Protein AF-A0A944W6M1-F1 (afdb_monomer)

Sequence (232 aa):
MSSEQEKLIAELIEKGLAGDMDSINAIEDRVLRSKVKSGLAKAKRAAKNAAVAAAKESSPEESSAEIMPSDHPNQKFAFMIEEKFPDSLADTLNDTHIQIKPDQWFEIASWLKSEPSLYFDSLQCHTGIDLGGNMLEARYNLHSMKHDHKIEIRIAVSRDNAHIPSIEQIWRIGDWFERETYDMFGIFFDGHRDHRRMLLPEDWEGYPLRKDYEVQETYHGIIIPKVKEGWE

Foldseek 3Di:
DPPVLVVVLVVLLVCVVVVPCVVLVPPPDPVSSVSSVVSNVVVVVVVVVVVVVVVVVPDDDDDDDQDDQDPAPQSVVLVVLCVVPPPQFDDHDDRAATEGEQPCVQVSLLCCCPPPVRNQPDFPAWAKAAPPPQKIKIWTWTARPPVRDTHIYIYMDGNVQLEHAQCCVVPVVSLVRVLLRCQAPNRHHPPRPDNAHDPDDRPDPDHNNHPPDDDDQDDPNHGDDPPPPDPD

Nearest PDB structures (foldseek):
  7z7v-assembly1_C  TM=8.438E-01  e=1.985E-13  unclassified
  7z83-assembly1_C  TM=8.413E-01  e=1.866E-13  Escherichia coli BL21(DE3)
  7zc5-assembly1_C  TM=8.415E-01  e=2.392E-13  Escherichia coli BL21
  7p7e-assembly1_C  TM=8.438E-01  e=4.736E-13  Escherichia coli BL21(DE3)
  7z7r-assembly1_C  TM=8.445E-01  e=2.867E-12  Escherichia coli str. K-12 substr. MC4100

Radius of gyration: 25.25 Å; Cα contacts (8 Å, |Δi|>4): 326; chains: 1; bounding box: 60×53×67 Å

pLDDT: mean 87.2, std 15.25, range [29.06, 98.31]

Secondary structure (DSSP, 8-state):
--HHHHHHHHHHHHHHHTT--HHHHT---HHHHHHHHHHHHHHHHHHHHHHHHHHHHSS-S---------S-HHHHHHHHHHHHSTT-B-S---SS-EEB-GGGHHHHHHHHHH-TTT---EEEEEEEEEEETTEEEEEEEEE-TTT--EEEEEEEEEGGG-EEE--TTTSTTHHHHHHHHHHHH--EEET-TT---SSS-TT--S-TTSTTPPPPSEETTEE-----SS--

Mean predicted aligned error: 14.18 Å

Solvent-accessible surface area (backbone atoms only — not comparable to full-atom values): 13555 Å² total; per-residue (Å²): 131,60,74,66,59,56,52,52,40,51,55,52,24,53,41,42,72,75,64,44,55,62,73,51,69,67,44,82,52,65,67,61,36,50,51,30,54,52,49,36,54,51,50,54,50,50,52,52,52,49,52,55,49,55,61,63,73,74,60,78,95,79,75,96,68,87,74,73,76,58,93,42,67,39,37,54,53,44,50,56,46,36,75,75,39,71,87,35,62,66,60,84,85,42,78,80,40,38,45,35,40,47,92,55,39,49,62,51,54,49,43,44,38,66,36,86,91,55,28,37,74,39,79,78,46,55,46,59,44,58,77,51,96,62,32,34,31,44,36,39,34,36,30,6,82,86,74,70,45,72,49,36,42,34,32,68,34,42,66,94,60,29,63,36,54,37,50,31,90,74,43,68,71,36,52,60,36,52,21,45,25,24,40,31,56,57,42,44,51,50,89,44,93,76,83,49,64,69,85,59,64,91,86,61,82,80,27,79,64,32,91,84,51,75,80,67,62,55,58,98,86,41,73,49,82,80,83,79,82,85,88,124

Structure (mmCIF, N/CA/C/O backbone):
data_AF-A0A944W6M1-F1
#
_entry.id   AF-A0A944W6M1-F1
#
loop_
_atom_site.group_PDB
_atom_site.id
_atom_site.type_symbol
_atom_site.label_atom_id
_atom_site.label_alt_id
_atom_site.label_comp_id
_atom_site.label_asym_id
_atom_site.label_entity_id
_atom_site.label_seq_id
_atom_site.pdbx_PDB_ins_code
_atom_site.Cartn_x
_atom_site.Cartn_y
_atom_site.Cartn_z
_atom_site.occupancy
_atom_site.B_iso_or_equiv
_atom_site.auth_seq_id
_atom_site.auth_comp_id
_atom_site.auth_asym_id
_atom_site.auth_atom_id
_atom_site.pdbx_PDB_model_num
ATOM 1 N N . MET A 1 1 ? 37.450 28.194 15.068 1.00 56.88 1 MET A N 1
ATOM 2 C CA . MET A 1 1 ? 36.907 28.371 16.434 1.00 56.88 1 MET A CA 1
ATOM 3 C C . MET A 1 1 ? 38.101 28.378 17.375 1.00 56.88 1 MET A C 1
ATOM 5 O O . MET A 1 1 ? 39.031 27.629 17.109 1.00 56.88 1 MET A O 1
ATOM 9 N N . SER A 1 2 ? 38.151 29.250 18.387 1.00 71.69 2 SER A N 1
ATOM 10 C CA . SER A 1 2 ? 39.258 29.205 19.359 1.00 71.69 2 SER A CA 1
ATOM 11 C C . SER A 1 2 ? 39.162 27.905 20.167 1.00 71.69 2 SER A C 1
ATOM 13 O O . SER A 1 2 ? 38.058 27.534 20.568 1.00 71.69 2 SER A O 1
ATOM 15 N N . SER A 1 3 ? 40.287 27.230 20.430 1.00 73.38 3 SER A N 1
ATOM 16 C CA . SER A 1 3 ? 40.348 26.004 21.252 1.00 73.38 3 SER A CA 1
ATOM 17 C C . SER A 1 3 ? 39.673 26.180 22.624 1.00 73.38 3 SER A C 1
ATOM 19 O O . SER A 1 3 ? 39.139 25.231 23.192 1.00 73.38 3 SER A O 1
ATOM 21 N N . GLU A 1 4 ? 39.629 27.409 23.138 1.00 81.38 4 GLU A N 1
ATOM 22 C CA . GLU A 1 4 ? 38.963 27.752 24.397 1.00 81.38 4 GLU A CA 1
ATOM 23 C C . GLU A 1 4 ? 37.432 27.718 24.302 1.00 81.38 4 GLU A C 1
ATOM 25 O O . GLU A 1 4 ? 36.766 27.291 25.241 1.00 81.38 4 GLU A O 1
ATOM 30 N N . GLN A 1 5 ? 36.855 28.098 23.156 1.00 77.44 5 GLN A N 1
ATOM 31 C CA . GLN A 1 5 ? 35.403 28.055 22.951 1.00 77.44 5 GLN A CA 1
ATOM 32 C C . GLN A 1 5 ? 34.890 26.619 22.851 1.00 77.44 5 GLN A C 1
ATOM 34 O O . GLN A 1 5 ? 33.801 26.318 23.327 1.00 77.44 5 GLN A O 1
ATOM 39 N N . GLU A 1 6 ? 35.669 25.724 22.246 1.00 81.38 6 GLU A N 1
ATOM 40 C CA . GLU A 1 6 ? 35.318 24.305 22.151 1.00 81.38 6 GLU A CA 1
ATOM 41 C C . GLU A 1 6 ? 35.369 23.624 23.524 1.00 81.38 6 GLU A C 1
ATOM 43 O O . GLU A 1 6 ? 34.450 22.877 23.863 1.00 81.38 6 GLU A O 1
ATOM 48 N N . LYS A 1 7 ? 36.371 23.958 24.350 1.00 84.88 7 LYS A N 1
ATOM 49 C CA . LYS A 1 7 ? 36.460 23.500 25.748 1.00 84.88 7 LYS A CA 1
ATOM 50 C C . LYS A 1 7 ? 35.277 23.982 26.585 1.00 84.88 7 LYS A C 1
ATOM 52 O O . LYS A 1 7 ? 34.664 23.181 27.283 1.00 84.88 7 LYS A O 1
ATOM 57 N N . LEU A 1 8 ? 34.911 25.258 26.455 1.00 85.81 8 LEU A N 1
ATOM 58 C CA . LEU A 1 8 ? 33.759 25.828 27.155 1.00 85.81 8 LEU A CA 1
ATOM 59 C C . LEU A 1 8 ? 32.441 25.152 26.741 1.00 85.81 8 LEU A C 1
ATOM 61 O O . LEU A 1 8 ? 31.599 24.861 27.587 1.00 85.81 8 LEU A O 1
ATOM 65 N N . ILE A 1 9 ? 32.258 24.867 25.446 1.00 86.25 9 ILE A N 1
ATOM 66 C CA . ILE A 1 9 ? 31.073 24.149 24.953 1.00 86.25 9 ILE A CA 1
ATOM 67 C C . ILE A 1 9 ? 31.004 22.739 25.547 1.00 86.25 9 ILE A C 1
ATOM 69 O O . ILE A 1 9 ? 29.926 22.324 25.970 1.00 86.25 9 ILE A O 1
ATOM 73 N N . ALA A 1 10 ? 32.124 22.014 25.589 1.00 86.62 10 ALA A N 1
ATOM 74 C CA . ALA A 1 10 ? 32.178 20.667 26.153 1.00 86.62 10 ALA A CA 1
ATOM 75 C C . ALA A 1 10 ? 31.815 20.653 27.649 1.00 86.62 10 ALA A C 1
ATOM 77 O O . ALA A 1 10 ? 30.942 19.886 28.050 1.00 86.62 10 ALA A O 1
ATOM 78 N N . GLU A 1 11 ? 32.388 21.562 28.444 1.00 89.00 11 GLU A N 1
ATOM 79 C CA . GLU A 1 11 ? 32.104 21.681 29.883 1.00 89.00 11 GLU A CA 1
ATOM 80 C C . GLU A 1 11 ? 30.618 21.978 30.160 1.00 89.00 11 GLU A C 1
ATOM 82 O O . GLU A 1 11 ? 29.994 21.400 31.051 1.00 89.00 11 GLU A O 1
ATOM 87 N N . LEU A 1 12 ? 30.011 22.861 29.362 1.00 88.38 12 LEU A N 1
ATOM 88 C CA . LEU A 1 12 ? 28.597 23.215 29.502 1.00 88.38 12 LEU A CA 1
ATOM 89 C C . LEU A 1 12 ? 27.661 22.074 29.081 1.00 88.38 12 LEU A C 1
ATOM 91 O O . LEU A 1 12 ? 26.585 21.919 29.659 1.00 88.38 12 LEU A O 1
ATOM 95 N N . ILE A 1 13 ? 28.055 21.258 28.098 1.00 88.56 13 ILE A N 1
ATOM 96 C CA . ILE A 1 13 ? 27.308 20.050 27.724 1.00 88.56 13 ILE A CA 1
ATOM 97 C C . ILE A 1 13 ? 27.344 19.029 28.866 1.00 88.56 13 ILE A C 1
ATOM 99 O O . ILE A 1 13 ? 26.301 18.453 29.177 1.00 88.56 13 ILE A O 1
ATOM 103 N N . GLU A 1 14 ? 28.491 18.834 29.520 1.00 87.38 14 GLU A N 1
ATOM 104 C CA . GLU A 1 14 ? 28.612 17.937 30.679 1.00 87.38 14 GLU A CA 1
ATOM 105 C C . GLU A 1 14 ? 27.732 18.387 31.850 1.00 87.38 14 GLU A C 1
ATOM 107 O O . GLU A 1 14 ? 26.966 17.583 32.384 1.00 87.38 14 GLU A O 1
ATOM 112 N N . LYS A 1 15 ? 27.739 19.684 32.185 1.00 87.12 15 LYS A N 1
ATOM 113 C CA . LYS A 1 15 ? 26.829 20.262 33.195 1.00 87.12 15 LYS A CA 1
ATOM 114 C C . LYS A 1 15 ? 25.354 20.031 32.843 1.00 87.12 15 LYS A C 1
ATOM 116 O O . LYS A 1 15 ? 24.565 19.631 33.698 1.00 87.12 15 LYS A O 1
ATOM 121 N N . GLY A 1 16 ? 24.991 20.177 31.567 1.00 85.94 16 GLY A N 1
ATOM 122 C CA . GLY A 1 16 ? 23.640 19.885 31.079 1.00 85.94 16 GLY A CA 1
ATOM 123 C C . GLY A 1 16 ? 23.251 18.404 31.128 1.00 85.94 16 GLY A C 1
ATOM 124 O O . GLY A 1 16 ? 22.074 18.083 31.316 1.00 85.94 16 GLY A O 1
ATOM 125 N N . LEU A 1 17 ? 24.208 17.488 30.952 1.00 85.56 17 LEU A N 1
ATOM 126 C CA . LEU A 1 17 ? 23.991 16.049 31.144 1.00 85.56 17 LEU A CA 1
ATOM 127 C C . LEU A 1 17 ? 23.810 15.705 32.627 1.00 85.56 17 LEU A C 1
ATOM 129 O O . LEU A 1 17 ? 22.990 14.845 32.938 1.00 85.56 17 LEU A O 1
ATOM 133 N N . ALA A 1 18 ? 24.491 16.424 33.523 1.00 84.56 18 ALA A N 1
ATOM 134 C CA . ALA A 1 18 ? 24.322 16.331 34.974 1.00 84.56 18 ALA A CA 1
ATOM 135 C C . ALA A 1 18 ? 23.022 16.983 35.500 1.00 84.56 18 ALA A C 1
ATOM 137 O O . ALA A 1 18 ? 22.743 16.916 36.694 1.00 84.56 18 ALA A O 1
ATOM 138 N N . GLY A 1 19 ? 22.208 17.580 34.619 1.00 84.31 19 GLY A N 1
ATOM 139 C CA . GLY A 1 19 ? 20.891 18.137 34.949 1.00 84.31 19 GLY A CA 1
ATOM 140 C C . GLY A 1 19 ? 20.863 19.645 35.207 1.00 84.31 19 GLY A C 1
ATOM 141 O O . GLY A 1 19 ? 19.780 20.195 35.395 1.00 84.31 19 GLY A O 1
ATOM 142 N N . ASP A 1 20 ? 22.004 20.334 35.149 1.00 85.81 20 ASP A N 1
ATOM 143 C CA . ASP A 1 20 ? 22.081 21.787 35.324 1.00 85.81 20 ASP A CA 1
ATOM 144 C C . ASP A 1 20 ? 21.758 22.520 34.009 1.00 85.81 20 ASP A C 1
ATOM 146 O O . ASP A 1 20 ? 22.627 22.880 33.208 1.00 85.81 20 ASP A O 1
ATOM 150 N N . MET A 1 21 ? 20.460 22.705 33.762 1.00 85.00 21 MET A N 1
ATOM 151 C CA . MET A 1 21 ? 19.951 23.458 32.610 1.00 85.00 21 MET A CA 1
ATOM 152 C C . MET A 1 21 ? 19.988 24.978 32.812 1.00 85.00 21 MET A C 1
ATOM 154 O O . MET A 1 21 ? 19.925 25.717 31.823 1.00 85.00 21 MET A O 1
ATOM 158 N N . ASP A 1 22 ? 20.108 25.452 34.051 1.00 84.56 22 ASP A N 1
ATOM 159 C CA . ASP A 1 22 ? 20.084 26.878 34.380 1.00 84.56 22 ASP A CA 1
ATOM 160 C C . ASP A 1 22 ? 21.382 27.556 33.940 1.00 84.56 22 ASP A C 1
ATOM 162 O O . ASP A 1 22 ? 21.336 28.597 33.277 1.00 84.56 22 ASP A O 1
ATOM 166 N N . SER A 1 23 ? 22.525 26.892 34.142 1.00 84.44 23 SER A N 1
ATOM 167 C CA . SER A 1 23 ? 23.825 27.332 33.616 1.00 84.44 23 SER A CA 1
ATOM 168 C C . SER A 1 23 ? 23.844 27.471 32.087 1.00 84.44 23 SER A C 1
ATOM 170 O O . SER A 1 23 ? 24.510 28.353 31.549 1.00 84.44 23 SER A O 1
ATOM 172 N N . ILE A 1 24 ? 23.083 26.641 31.361 1.00 84.75 24 ILE A N 1
ATOM 173 C CA . ILE A 1 24 ? 22.973 26.721 29.893 1.00 84.75 24 ILE A CA 1
ATOM 174 C C . ILE A 1 24 ? 22.041 27.861 29.472 1.00 84.75 24 ILE A C 1
ATOM 176 O O . ILE A 1 24 ? 22.297 28.555 28.484 1.00 84.75 24 ILE A O 1
ATOM 180 N N . ASN A 1 25 ? 20.935 28.058 30.188 1.00 85.88 25 ASN A N 1
ATOM 181 C CA . ASN A 1 25 ? 19.966 29.105 29.870 1.00 85.88 25 ASN A CA 1
ATOM 182 C C . ASN A 1 25 ? 20.497 30.513 30.191 1.00 85.88 25 ASN A C 1
ATOM 184 O O . ASN A 1 25 ? 20.129 31.456 29.490 1.00 85.88 25 ASN A O 1
ATOM 188 N N . ALA A 1 26 ? 21.404 30.638 31.164 1.00 88.19 26 ALA A N 1
ATOM 189 C CA . ALA A 1 26 ? 22.049 31.892 31.556 1.00 88.19 26 ALA A CA 1
ATOM 190 C C . ALA A 1 26 ? 23.086 32.432 30.544 1.00 88.19 26 ALA A C 1
ATOM 192 O O . ALA A 1 26 ? 23.502 33.580 30.652 1.00 88.19 26 ALA A O 1
ATOM 193 N N . ILE A 1 27 ? 23.495 31.651 29.533 1.00 88.75 27 ILE A N 1
ATOM 194 C CA . ILE A 1 27 ? 24.490 32.071 28.525 1.00 88.75 27 ILE A CA 1
ATOM 195 C C . ILE A 1 27 ? 23.918 33.185 27.646 1.00 88.75 27 ILE A C 1
ATOM 197 O O . ILE A 1 27 ? 23.066 32.890 26.817 1.00 88.75 27 ILE A O 1
ATOM 201 N N . GLU A 1 28 ? 24.374 34.431 27.754 1.00 82.62 28 GLU A N 1
ATOM 202 C CA . GLU A 1 28 ? 23.835 35.561 26.970 1.00 82.62 28 GLU A CA 1
ATOM 203 C C . GLU A 1 28 ? 24.071 35.438 25.452 1.00 82.62 28 GLU A C 1
ATOM 205 O O . GLU A 1 28 ? 23.202 35.802 24.655 1.00 82.62 28 GLU A O 1
ATOM 210 N N . ASP A 1 29 ? 25.203 34.860 25.034 1.00 90.50 29 ASP A N 1
ATOM 211 C CA . ASP A 1 29 ? 25.504 34.627 23.618 1.00 90.50 29 ASP A CA 1
ATOM 212 C C . ASP A 1 29 ? 24.570 33.558 23.021 1.00 90.50 29 ASP A C 1
ATOM 214 O O . ASP A 1 29 ? 24.676 32.353 23.282 1.00 90.50 29 ASP A O 1
ATOM 218 N N . ARG A 1 30 ? 23.669 34.014 22.143 1.00 84.62 30 ARG A N 1
ATOM 219 C CA . ARG A 1 30 ? 2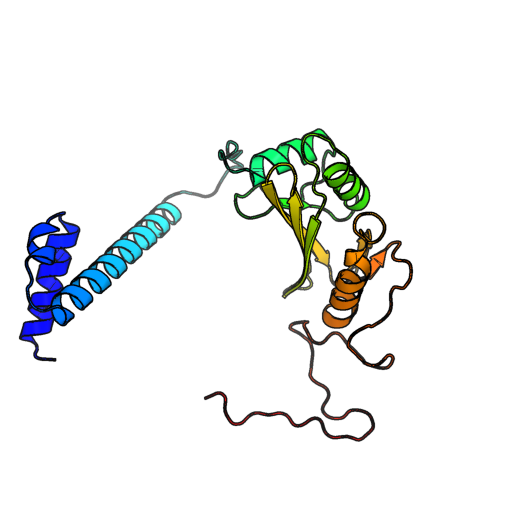2.687 33.177 21.443 1.00 84.62 30 ARG A CA 1
ATOM 220 C C . ARG A 1 30 ? 23.334 32.057 20.627 1.00 84.62 30 ARG A C 1
ATOM 222 O O . ARG A 1 30 ? 22.774 30.960 20.553 1.00 84.62 30 ARG A O 1
ATOM 229 N N . VAL A 1 31 ? 24.473 32.314 19.988 1.00 85.62 31 VAL A N 1
ATOM 230 C CA . VAL A 1 31 ? 25.157 31.344 19.121 1.00 85.62 31 VAL A CA 1
ATOM 231 C C . VAL A 1 31 ? 25.814 30.263 19.971 1.00 85.62 31 VAL A C 1
ATOM 233 O O . VAL A 1 31 ? 25.658 29.075 19.675 1.00 85.62 31 VAL A O 1
ATOM 236 N N . LEU A 1 32 ? 26.483 30.650 21.058 1.00 87.38 32 LEU A N 1
ATOM 237 C CA . LEU A 1 32 ? 27.081 29.714 22.010 1.00 87.38 32 LEU A CA 1
ATOM 238 C C . LEU A 1 32 ? 26.013 28.837 22.677 1.00 87.38 32 LEU A C 1
ATOM 240 O O . LEU A 1 32 ? 26.116 27.610 22.650 1.00 87.38 32 LEU A O 1
ATOM 244 N N . ARG A 1 33 ? 24.927 29.450 23.163 1.00 87.88 33 ARG A N 1
ATOM 245 C CA . ARG A 1 33 ? 23.775 28.746 23.750 1.00 87.88 33 ARG A CA 1
ATOM 246 C C . ARG A 1 33 ? 23.174 27.721 22.783 1.00 87.88 33 ARG A C 1
ATOM 248 O O . ARG A 1 33 ? 22.845 26.606 23.183 1.00 87.88 33 ARG A O 1
ATOM 255 N N . SER A 1 34 ? 23.055 28.077 21.503 1.00 85.12 34 SER A N 1
ATOM 256 C CA . SER A 1 34 ? 22.510 27.185 20.468 1.00 85.12 34 SER A CA 1
ATOM 257 C C . SER A 1 34 ? 23.415 25.977 20.209 1.00 85.12 34 SER A C 1
ATOM 259 O O . SER A 1 34 ? 22.925 24.852 20.095 1.00 85.12 34 SER A O 1
ATOM 261 N N . LYS A 1 35 ? 24.738 26.181 20.175 1.00 89.19 35 LYS A N 1
ATOM 262 C CA . LYS A 1 35 ? 25.718 25.093 20.017 1.00 89.19 35 LYS A CA 1
ATOM 263 C C . LYS A 1 35 ? 25.702 24.133 21.205 1.00 89.19 35 LYS A C 1
ATOM 265 O O . LYS A 1 35 ? 25.664 22.925 20.990 1.00 89.19 35 LYS A O 1
ATOM 270 N N . VAL A 1 36 ? 25.651 24.655 22.433 1.00 89.81 36 VAL A N 1
ATOM 271 C CA . VAL A 1 36 ? 25.572 23.844 23.661 1.00 89.81 36 VAL A CA 1
ATOM 272 C C . VAL A 1 36 ? 24.279 23.022 23.695 1.00 89.81 36 VAL A C 1
ATOM 274 O O . VAL A 1 36 ? 24.332 21.815 23.917 1.00 89.81 36 VAL A O 1
ATOM 277 N N . LYS A 1 37 ? 23.116 23.621 23.389 1.00 89.00 37 LYS A N 1
ATOM 278 C CA . LYS A 1 37 ? 21.830 22.892 23.351 1.00 89.00 37 LYS A CA 1
ATOM 279 C C . LYS A 1 37 ? 21.799 21.799 22.279 1.00 89.00 37 LYS A C 1
ATOM 281 O O . LYS A 1 37 ? 21.315 20.700 22.542 1.00 89.00 37 LYS A O 1
ATOM 286 N N . SER A 1 38 ? 22.342 22.080 21.094 1.00 87.94 38 SER A N 1
ATOM 287 C CA . SER A 1 38 ? 22.471 21.090 20.017 1.00 87.94 38 SER A CA 1
ATOM 288 C C . SER A 1 38 ? 23.404 19.937 20.413 1.00 87.94 38 SER A C 1
ATOM 290 O O . SER A 1 38 ? 23.046 18.766 20.268 1.00 87.94 38 SER A O 1
ATOM 292 N N . GLY A 1 39 ? 24.562 20.255 21.001 1.00 89.00 39 GLY A N 1
ATOM 293 C CA . GLY A 1 39 ? 25.513 19.268 21.512 1.00 89.00 39 GLY A CA 1
ATOM 294 C C . GLY A 1 39 ? 24.925 18.388 22.617 1.00 89.00 39 GLY A C 1
ATOM 295 O O . GLY A 1 39 ? 25.052 17.167 22.556 1.00 89.00 39 GLY A O 1
ATOM 296 N N . LEU A 1 40 ? 24.185 18.979 23.560 1.00 88.75 40 LEU A N 1
ATOM 297 C CA . LEU A 1 40 ? 23.475 18.257 24.618 1.00 88.75 40 LEU A CA 1
ATOM 298 C C . LEU A 1 40 ? 22.422 17.292 24.053 1.00 88.75 40 LEU A C 1
ATOM 300 O O . LEU A 1 40 ? 22.332 16.145 24.490 1.00 88.75 40 LEU A O 1
ATOM 304 N N . ALA A 1 41 ? 21.642 17.723 23.059 1.00 87.00 41 ALA A N 1
ATOM 305 C CA . ALA A 1 41 ? 20.660 16.863 22.399 1.00 87.00 41 ALA A CA 1
ATOM 306 C C . ALA A 1 41 ? 21.328 15.687 21.666 1.00 87.00 41 ALA A C 1
ATOM 308 O O . ALA A 1 41 ? 20.843 14.555 21.739 1.00 87.00 41 ALA A O 1
ATOM 309 N N . LYS A 1 42 ? 22.464 15.933 21.000 1.00 88.19 42 LYS A N 1
ATOM 310 C CA . LYS A 1 42 ? 23.261 14.893 20.336 1.00 88.19 42 LYS A CA 1
ATOM 311 C C . LYS A 1 42 ? 23.833 13.893 21.346 1.00 88.19 42 LYS A C 1
ATOM 313 O O . LYS A 1 42 ? 23.715 12.692 21.122 1.00 88.19 42 LYS A O 1
ATOM 318 N N . ALA A 1 43 ? 24.364 14.369 22.472 1.00 86.88 43 ALA A N 1
ATOM 319 C CA . ALA A 1 43 ? 24.893 13.522 23.539 1.00 86.88 43 ALA A CA 1
ATOM 320 C C . ALA A 1 43 ? 23.799 12.663 24.201 1.00 86.88 43 ALA A C 1
ATOM 322 O O . ALA A 1 43 ? 23.982 11.459 24.360 1.00 86.88 43 ALA A O 1
ATOM 323 N N . LYS A 1 44 ? 22.618 13.231 24.490 1.00 88.06 44 LYS A N 1
ATOM 324 C CA . LYS A 1 44 ? 21.467 12.475 25.025 1.00 88.06 44 LYS A CA 1
ATOM 325 C C . LYS A 1 44 ? 20.970 11.398 24.056 1.00 88.06 44 LYS A C 1
ATOM 327 O O . LYS A 1 44 ? 20.643 10.293 24.483 1.00 88.06 44 LYS A O 1
ATOM 332 N N . ARG A 1 45 ? 20.940 11.690 22.749 1.00 79.62 45 ARG A N 1
ATOM 333 C CA . ARG A 1 45 ? 20.596 10.698 21.713 1.00 79.62 45 ARG A CA 1
ATOM 334 C C . ARG A 1 45 ? 21.640 9.587 21.614 1.00 79.62 45 ARG A C 1
ATOM 336 O O . ARG A 1 45 ? 21.262 8.425 21.539 1.00 79.62 45 ARG A O 1
ATOM 343 N N . ALA A 1 46 ? 22.928 9.927 21.662 1.00 81.56 46 ALA A N 1
ATOM 344 C CA . ALA A 1 46 ? 24.006 8.941 21.656 1.00 81.56 46 ALA A CA 1
ATOM 345 C C . ALA A 1 46 ? 23.955 8.029 22.893 1.00 81.56 46 ALA A C 1
ATOM 347 O O . ALA A 1 46 ? 24.044 6.817 22.743 1.00 81.56 46 ALA A O 1
ATOM 348 N N . ALA A 1 47 ? 23.712 8.585 24.086 1.00 80.69 47 ALA A N 1
ATOM 349 C CA . ALA A 1 47 ? 23.546 7.808 25.316 1.00 80.69 47 ALA A CA 1
ATOM 350 C C . ALA A 1 47 ? 22.325 6.873 25.259 1.00 80.69 47 ALA A C 1
ATOM 352 O O . ALA A 1 47 ? 22.427 5.710 25.640 1.00 80.69 47 ALA A O 1
ATOM 353 N N . LYS A 1 48 ? 21.190 7.340 24.716 1.00 79.19 48 LYS A N 1
ATOM 354 C CA . LYS A 1 48 ? 20.005 6.496 24.486 1.00 79.19 48 LYS A CA 1
ATOM 355 C C . LYS A 1 48 ? 20.311 5.351 23.515 1.00 79.19 48 LYS A C 1
ATOM 357 O O . LYS A 1 48 ? 19.959 4.213 23.795 1.00 79.19 48 LYS A O 1
ATOM 362 N N . ASN A 1 49 ? 20.989 5.635 22.405 1.00 73.62 49 ASN A N 1
ATOM 363 C CA . ASN A 1 49 ? 21.348 4.616 21.418 1.00 73.62 49 ASN A CA 1
ATOM 364 C C . ASN A 1 49 ? 22.368 3.609 21.972 1.00 73.62 49 ASN A C 1
ATOM 366 O O . ASN A 1 49 ? 22.244 2.420 21.701 1.00 73.62 49 ASN A O 1
ATOM 370 N N . ALA A 1 50 ? 23.331 4.060 22.781 1.00 74.50 50 ALA A N 1
ATOM 371 C CA . ALA A 1 50 ? 24.295 3.193 23.454 1.00 74.50 50 ALA A CA 1
ATOM 372 C C . ALA A 1 50 ? 23.629 2.305 24.519 1.00 74.50 50 ALA A C 1
ATOM 374 O O . ALA A 1 50 ? 23.952 1.127 24.605 1.00 74.50 50 ALA A O 1
ATOM 375 N N . ALA A 1 51 ? 22.654 2.825 25.273 1.00 71.62 51 ALA A N 1
ATOM 376 C CA . ALA A 1 51 ? 21.862 2.024 26.210 1.00 71.62 51 ALA A CA 1
ATOM 377 C C . ALA A 1 51 ? 21.017 0.959 25.487 1.00 71.62 51 ALA A C 1
ATOM 379 O O . ALA A 1 51 ? 20.933 -0.175 25.947 1.00 71.62 51 ALA A O 1
ATOM 380 N N . VAL A 1 52 ? 20.444 1.299 24.325 1.00 66.06 52 VAL A N 1
ATOM 381 C CA . VAL A 1 52 ? 19.714 0.345 23.471 1.00 66.06 52 VAL A CA 1
ATOM 382 C C . VAL A 1 52 ? 20.654 -0.716 22.888 1.00 66.06 52 VAL A C 1
ATOM 384 O O . VAL A 1 52 ? 20.279 -1.881 22.831 1.00 66.06 52 VAL A O 1
ATOM 387 N N . ALA A 1 53 ? 21.878 -0.350 22.499 1.00 66.12 53 ALA A N 1
ATOM 388 C CA . ALA A 1 53 ? 22.879 -1.296 22.003 1.00 66.12 53 ALA A CA 1
ATOM 389 C C . ALA A 1 53 ? 23.406 -2.231 23.111 1.00 66.12 53 ALA A C 1
ATOM 391 O O . ALA A 1 53 ? 23.441 -3.441 22.918 1.00 66.12 53 ALA A O 1
ATOM 392 N N . ALA A 1 54 ? 23.712 -1.702 24.300 1.00 63.81 54 ALA A N 1
ATOM 393 C CA . ALA A 1 54 ? 24.181 -2.486 25.447 1.00 63.81 54 ALA A CA 1
ATOM 394 C C . ALA A 1 54 ? 23.098 -3.424 26.023 1.00 63.81 54 ALA A C 1
ATOM 396 O O . ALA A 1 54 ? 23.401 -4.512 26.518 1.00 63.81 54 ALA A O 1
ATOM 397 N N . ALA A 1 55 ? 21.820 -3.045 25.913 1.00 58.41 55 ALA A N 1
ATOM 398 C CA . ALA A 1 55 ? 20.700 -3.934 26.222 1.00 58.41 55 ALA A CA 1
ATOM 399 C C . ALA A 1 55 ? 20.544 -5.064 25.184 1.00 58.41 55 ALA A C 1
ATOM 401 O O . ALA A 1 55 ? 20.037 -6.132 25.514 1.00 58.41 55 ALA A O 1
ATOM 402 N N . LYS A 1 56 ? 21.013 -4.850 23.946 1.00 49.12 56 LYS A N 1
ATOM 403 C CA . LYS A 1 56 ? 20.958 -5.826 22.848 1.00 49.12 56 LYS A CA 1
ATOM 404 C C . LYS A 1 56 ? 22.108 -6.843 22.888 1.00 49.12 56 LYS A C 1
ATOM 406 O O . LYS A 1 56 ? 21.942 -7.942 22.380 1.00 49.12 56 LYS A O 1
ATOM 411 N N . GLU A 1 57 ? 23.241 -6.496 23.503 1.00 46.56 57 GLU A N 1
ATOM 412 C CA . GLU A 1 57 ? 24.423 -7.371 23.630 1.00 46.56 57 GLU A CA 1
ATOM 413 C C . GLU A 1 57 ? 24.434 -8.244 24.901 1.00 46.56 57 GLU A C 1
ATOM 415 O O . GLU A 1 57 ? 25.227 -9.178 24.986 1.00 46.56 57 GLU A O 1
ATOM 420 N N . SER A 1 58 ? 23.570 -7.979 25.890 1.00 42.41 58 SER A N 1
ATOM 421 C CA . SER A 1 58 ? 23.587 -8.675 27.194 1.00 42.41 58 SER A CA 1
ATOM 422 C C . SER A 1 58 ? 22.494 -9.737 27.401 1.00 42.41 58 SER A C 1
ATOM 424 O O . SER A 1 58 ? 22.399 -10.290 28.495 1.00 42.41 58 SER A O 1
ATOM 426 N N . SER A 1 59 ? 21.701 -10.072 26.378 1.00 31.98 59 SER A N 1
ATOM 427 C CA . SER A 1 59 ? 20.697 -11.149 26.459 1.00 31.98 59 SER A CA 1
ATOM 428 C C . SER A 1 59 ? 21.072 -12.329 25.544 1.00 31.98 59 SER A C 1
ATOM 430 O O . SER A 1 59 ? 21.311 -12.091 24.359 1.00 31.98 59 SER A O 1
ATOM 432 N N . PRO A 1 60 ? 21.141 -13.580 26.050 1.00 38.62 60 PRO A N 1
ATOM 433 C CA . PRO A 1 60 ? 21.358 -14.768 25.223 1.00 38.62 60 PRO A CA 1
ATOM 434 C C . PRO A 1 60 ? 20.142 -15.055 24.332 1.00 38.62 60 PRO A C 1
ATOM 436 O O . PRO A 1 60 ? 19.018 -14.705 24.688 1.00 38.62 60 PRO A O 1
ATOM 439 N N . GLU A 1 61 ? 20.375 -15.720 23.199 1.00 41.00 61 GLU A N 1
ATOM 440 C CA . GLU A 1 61 ? 19.336 -16.343 22.371 1.00 41.00 61 GLU A CA 1
ATOM 441 C C . GLU A 1 61 ? 18.386 -17.199 23.224 1.00 41.00 61 GLU A C 1
ATOM 443 O O . GLU A 1 61 ? 18.831 -18.159 23.845 1.00 41.00 61 GLU A O 1
ATOM 448 N N . GLU A 1 62 ? 17.097 -16.844 23.260 1.00 33.97 62 GLU A N 1
ATOM 449 C CA . GLU A 1 62 ? 15.941 -17.722 23.003 1.00 33.97 62 GLU A CA 1
ATOM 450 C C . GLU A 1 62 ? 14.614 -17.059 23.407 1.00 33.97 62 GLU A C 1
ATOM 452 O O . GLU A 1 62 ? 14.550 -16.179 24.262 1.00 33.97 62 GLU A O 1
ATOM 457 N N . SER A 1 63 ? 13.546 -17.617 22.830 1.00 29.06 63 SER A N 1
ATOM 458 C CA . SER A 1 63 ? 12.157 -17.581 23.289 1.00 29.06 63 SER A CA 1
ATOM 459 C C . SER A 1 63 ? 11.296 -16.426 22.785 1.00 29.06 63 SER A C 1
ATOM 461 O O . SER A 1 63 ? 11.308 -15.315 23.307 1.00 29.06 63 SER A O 1
ATOM 463 N N . SER A 1 64 ? 10.444 -16.789 21.821 1.00 39.06 64 SER A N 1
ATOM 464 C CA . SER A 1 64 ? 9.034 -16.396 21.740 1.00 39.06 64 SER A CA 1
ATOM 465 C C . SER A 1 64 ? 8.522 -15.748 23.029 1.00 39.06 64 SER A C 1
ATOM 467 O O . SER A 1 64 ? 8.190 -16.433 23.998 1.00 39.06 64 SER A O 1
ATOM 469 N N . ALA A 1 65 ? 8.484 -14.423 23.042 1.00 32.69 65 ALA A N 1
ATOM 470 C CA . ALA A 1 65 ? 7.800 -13.655 24.060 1.00 32.69 65 ALA A CA 1
ATOM 471 C C . ALA A 1 65 ? 6.657 -12.936 23.355 1.00 32.69 65 ALA A C 1
ATOM 473 O O . ALA A 1 65 ? 6.890 -12.046 22.537 1.00 32.69 65 ALA A O 1
ATOM 474 N N . GLU A 1 66 ? 5.433 -13.368 23.651 1.00 40.06 66 GLU A N 1
ATOM 475 C CA . GLU A 1 66 ? 4.218 -12.601 23.401 1.00 40.06 66 GLU A CA 1
ATOM 476 C C . GLU A 1 66 ? 4.441 -11.180 23.923 1.00 40.06 66 GLU A C 1
ATOM 478 O O . GLU A 1 66 ? 4.529 -10.932 25.129 1.00 40.06 66 GLU A O 1
ATOM 483 N N . ILE A 1 67 ? 4.599 -10.238 22.999 1.00 42.75 67 ILE A N 1
ATOM 484 C CA . ILE A 1 67 ? 4.646 -8.823 23.330 1.00 42.75 67 ILE A CA 1
ATOM 485 C C . ILE A 1 67 ? 3.221 -8.477 23.757 1.00 42.75 67 ILE A C 1
ATOM 487 O O . ILE A 1 67 ? 2.301 -8.517 22.942 1.00 42.75 67 ILE A O 1
ATOM 491 N N . MET A 1 68 ? 3.031 -8.197 25.051 1.00 41.97 68 MET 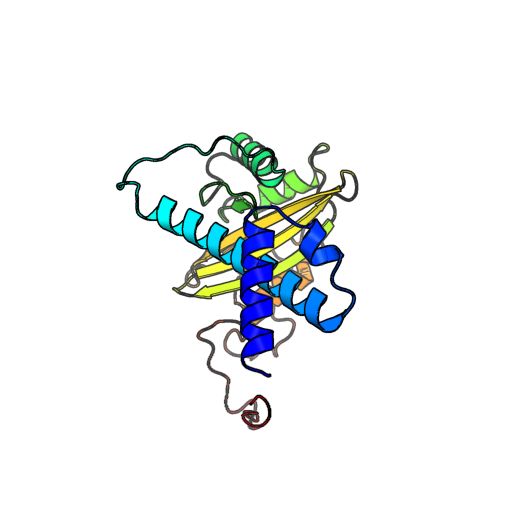A N 1
ATOM 492 C CA . MET A 1 68 ? 1.763 -7.672 25.562 1.00 41.97 68 MET A CA 1
ATOM 493 C C . MET A 1 68 ? 1.337 -6.496 24.677 1.00 41.97 68 MET A C 1
ATOM 495 O O . MET A 1 68 ? 2.205 -5.665 24.384 1.00 41.97 68 MET A O 1
ATOM 499 N N . PRO A 1 69 ? 0.054 -6.399 24.275 1.00 51.62 69 PRO A N 1
ATOM 500 C CA . PRO A 1 69 ? -0.380 -5.362 23.365 1.00 51.62 69 PRO A CA 1
ATOM 501 C C . PRO A 1 69 ? 0.048 -4.006 23.909 1.00 51.62 69 PRO A C 1
ATOM 503 O O . PRO A 1 69 ? -0.379 -3.600 24.994 1.00 51.62 69 PRO A O 1
ATOM 506 N N . SER A 1 70 ? 0.932 -3.316 23.194 1.00 60.72 70 SER A N 1
ATOM 507 C CA . SER A 1 70 ? 1.172 -1.914 23.479 1.00 60.72 70 SER A CA 1
ATOM 508 C C . SER A 1 70 ? -0.180 -1.202 23.388 1.00 60.72 70 SER A C 1
ATOM 510 O O . SER A 1 70 ? -1.080 -1.608 22.646 1.00 60.72 70 SER A O 1
ATOM 512 N N . ASP A 1 71 ? -0.350 -0.102 24.115 1.00 69.69 71 ASP A N 1
ATOM 513 C CA . ASP A 1 71 ? -1.605 0.658 24.065 1.00 69.69 71 ASP A CA 1
ATOM 514 C C . ASP A 1 71 ? -1.844 1.329 22.686 1.00 69.69 71 ASP A C 1
ATOM 516 O O . ASP A 1 71 ? -2.809 2.083 22.500 1.00 69.69 71 ASP A O 1
ATOM 520 N N . HIS A 1 72 ? -0.959 1.062 21.715 1.00 84.56 72 HIS A N 1
ATOM 521 C CA . HIS A 1 72 ? -0.952 1.625 20.381 1.00 84.56 72 HIS A CA 1
ATOM 522 C C . HIS A 1 72 ? -2.161 1.147 19.554 1.00 84.56 72 HIS A C 1
ATOM 524 O O . HIS A 1 72 ? -2.455 -0.052 19.509 1.00 84.56 72 HIS A O 1
ATOM 530 N N . PRO A 1 73 ? -2.842 2.053 18.824 1.00 85.25 73 PRO A N 1
ATOM 531 C CA . PRO A 1 73 ? -4.006 1.708 18.006 1.00 85.25 73 PRO A CA 1
ATOM 532 C C . PRO A 1 73 ? -3.766 0.559 17.017 1.00 85.25 73 PRO A C 1
ATOM 534 O O . PRO A 1 73 ? -4.613 -0.318 16.896 1.00 85.25 73 PRO A O 1
ATOM 537 N N . ASN A 1 74 ? -2.600 0.514 16.361 1.00 88.25 74 ASN A N 1
ATOM 538 C CA . ASN A 1 74 ? -2.272 -0.552 15.403 1.00 88.25 74 ASN A CA 1
ATOM 539 C C . ASN A 1 74 ? -2.333 -1.955 16.022 1.00 88.25 74 ASN A C 1
ATOM 541 O O . ASN A 1 74 ? -2.879 -2.856 15.396 1.00 88.25 74 ASN A O 1
ATOM 545 N N . GLN A 1 75 ? -1.848 -2.138 17.255 1.00 89.62 75 GLN A N 1
ATOM 546 C CA . GLN A 1 75 ? -1.902 -3.446 17.911 1.00 89.62 75 GLN A CA 1
ATOM 547 C C . GLN A 1 75 ? -3.340 -3.833 18.278 1.00 89.62 75 GLN A C 1
ATOM 549 O O . GLN A 1 75 ? -3.731 -4.986 18.110 1.00 89.62 75 GLN A O 1
ATOM 554 N N . LYS A 1 76 ? -4.159 -2.857 18.694 1.00 91.00 76 LYS A N 1
ATOM 555 C CA . LYS A 1 76 ? -5.591 -3.065 18.972 1.00 91.00 76 LYS A CA 1
ATOM 556 C C . LYS A 1 76 ? -6.346 -3.503 17.720 1.00 91.00 76 LYS A C 1
ATOM 558 O O . LYS A 1 76 ? -7.075 -4.488 17.762 1.00 91.00 76 LYS A O 1
ATOM 563 N N . PHE A 1 77 ? -6.152 -2.803 16.603 1.00 93.12 77 PHE A N 1
ATOM 564 C CA . PHE A 1 77 ? -6.799 -3.167 15.343 1.00 93.12 77 PHE A CA 1
ATOM 565 C C . PHE A 1 77 ? -6.291 -4.500 14.802 1.00 93.12 77 PHE A C 1
ATOM 567 O O . PHE A 1 77 ? -7.093 -5.285 14.311 1.00 93.12 77 PHE A O 1
ATOM 574 N N . ALA A 1 78 ? -4.998 -4.793 14.937 1.00 93.44 78 ALA A N 1
ATOM 575 C CA . ALA A 1 78 ? -4.453 -6.074 14.513 1.00 93.44 78 ALA A CA 1
ATOM 576 C C . ALA A 1 78 ? -5.023 -7.246 15.323 1.00 93.44 78 ALA A C 1
ATOM 578 O O . ALA A 1 78 ? -5.356 -8.271 14.741 1.00 93.44 78 ALA A O 1
ATOM 579 N N . PHE A 1 79 ? -5.227 -7.073 16.633 1.00 92.06 79 PHE A N 1
ATOM 580 C CA . PHE A 1 79 ? -5.916 -8.068 17.456 1.00 92.06 79 PHE A CA 1
ATOM 581 C C . PHE A 1 79 ? -7.363 -8.288 16.995 1.00 92.06 79 PHE A C 1
ATOM 583 O O . PHE A 1 79 ? -7.791 -9.425 16.843 1.00 92.06 79 PHE A O 1
ATOM 590 N N . MET A 1 80 ? -8.105 -7.210 16.710 1.00 94.44 80 MET A N 1
ATOM 591 C CA . MET A 1 80 ? -9.473 -7.322 16.185 1.00 94.44 80 MET A CA 1
ATOM 592 C C . MET A 1 80 ? -9.524 -8.016 14.814 1.00 94.44 80 MET A C 1
ATOM 594 O O . MET A 1 80 ? -10.481 -8.734 14.526 1.00 94.44 80 MET A O 1
ATOM 598 N N . ILE A 1 81 ? -8.514 -7.789 13.966 1.00 95.31 81 ILE A N 1
ATOM 599 C CA . ILE A 1 81 ? -8.373 -8.474 12.677 1.00 95.31 81 ILE A CA 1
ATOM 600 C C . ILE A 1 81 ? -8.122 -9.963 12.912 1.00 95.31 81 ILE A C 1
ATOM 602 O O . ILE A 1 81 ? -8.872 -10.763 12.373 1.00 95.31 81 ILE A O 1
ATOM 606 N N . GLU A 1 82 ? -7.147 -10.334 13.742 1.00 93.94 82 GLU A N 1
ATOM 607 C CA . GLU A 1 82 ? -6.800 -11.738 14.009 1.00 93.94 82 GLU A CA 1
ATOM 608 C C . GLU A 1 82 ? -7.945 -12.509 14.687 1.00 93.94 82 GLU A C 1
ATOM 610 O O . GLU A 1 82 ? -8.205 -13.661 14.354 1.00 93.94 82 GLU A O 1
ATOM 615 N N . GLU A 1 83 ? -8.696 -11.866 15.588 1.00 94.94 83 GLU A N 1
ATOM 616 C CA . GLU A 1 83 ? -9.878 -12.466 16.222 1.00 94.94 83 GLU A CA 1
ATOM 617 C C . GLU A 1 83 ? -10.964 -12.815 15.191 1.00 94.94 83 GLU A C 1
ATOM 619 O O . GLU A 1 83 ? -11.622 -13.853 15.292 1.00 94.94 83 GLU A O 1
ATOM 624 N N . LYS A 1 84 ? -11.160 -11.954 14.185 1.00 96.25 84 LYS A N 1
ATOM 625 C CA . LYS A 1 84 ? -12.194 -12.137 13.159 1.00 96.25 84 LYS A CA 1
ATOM 626 C C . LYS A 1 84 ? -11.727 -12.966 11.963 1.00 96.25 84 LYS A C 1
ATOM 628 O O . LYS A 1 84 ? -12.534 -13.680 11.364 1.00 96.25 84 LYS A O 1
ATOM 633 N N . PHE A 1 85 ? -10.453 -12.856 11.618 1.00 96.44 85 PHE A N 1
ATOM 634 C CA . PHE A 1 85 ? -9.786 -13.503 10.496 1.00 96.44 85 PHE A CA 1
ATOM 635 C C . PHE A 1 85 ? -8.540 -14.226 11.026 1.00 96.44 85 PHE A C 1
ATOM 637 O O . PHE A 1 85 ? -7.438 -13.676 10.969 1.00 96.44 85 PHE A O 1
ATOM 644 N N . PRO A 1 86 ? -8.711 -15.443 11.570 1.00 94.56 86 PRO A N 1
ATOM 645 C CA . PRO A 1 86 ? -7.594 -16.208 12.109 1.00 94.56 86 PRO A CA 1
ATOM 646 C C . PRO A 1 86 ? -6.558 -16.526 11.030 1.00 94.56 86 PRO A C 1
ATOM 648 O O . PRO A 1 86 ? -6.939 -16.833 9.899 1.00 94.56 86 PRO A O 1
ATOM 651 N N . ASP A 1 87 ? -5.277 -16.525 11.402 1.00 93.25 87 ASP A N 1
ATOM 652 C CA . ASP A 1 87 ? -4.133 -16.797 10.516 1.00 93.25 87 ASP A CA 1
ATOM 653 C C . ASP A 1 87 ? -3.917 -15.739 9.413 1.00 93.25 87 ASP A C 1
ATOM 655 O O . ASP A 1 87 ? -3.216 -15.986 8.426 1.00 93.25 87 ASP A O 1
ATOM 659 N N . SER A 1 88 ? -4.479 -14.537 9.580 1.00 94.44 88 SER A N 1
ATOM 660 C CA . SER A 1 88 ? -4.354 -13.453 8.597 1.00 94.44 88 SER A CA 1
ATOM 661 C C . SER A 1 88 ? -3.096 -12.603 8.776 1.00 94.44 88 SER A C 1
ATOM 663 O O . SER A 1 88 ? -2.619 -12.003 7.809 1.00 94.44 88 SER A O 1
ATOM 665 N N . LEU A 1 89 ? -2.524 -12.549 9.981 1.00 93.88 89 LEU A N 1
ATOM 666 C CA . LEU A 1 89 ? -1.292 -11.807 10.245 1.00 93.88 89 LEU A CA 1
ATOM 667 C C . LEU A 1 89 ? -0.057 -12.545 9.703 1.00 93.88 89 LEU A C 1
ATOM 669 O O . LEU A 1 89 ? 0.075 -13.762 9.828 1.00 93.88 89 LEU A O 1
ATOM 673 N N . ALA A 1 90 ? 0.864 -11.799 9.089 1.00 87.94 90 ALA A N 1
ATOM 674 C CA . ALA A 1 90 ? 2.057 -12.369 8.450 1.00 87.94 90 ALA A CA 1
ATOM 675 C C . ALA A 1 90 ? 3.341 -12.257 9.291 1.00 87.94 90 ALA A C 1
ATOM 677 O O . ALA A 1 90 ? 4.307 -12.967 9.022 1.00 87.94 90 ALA A O 1
ATOM 678 N N . ASP A 1 91 ? 3.374 -11.362 10.279 1.00 84.06 91 ASP A N 1
ATOM 679 C CA . ASP A 1 91 ? 4.530 -11.140 11.151 1.00 84.06 91 ASP A CA 1
ATOM 680 C C . ASP A 1 91 ? 4.069 -10.703 12.551 1.00 84.06 91 ASP A C 1
ATOM 682 O O . ASP A 1 91 ? 2.889 -10.431 12.796 1.00 84.06 91 ASP A O 1
ATOM 686 N N . THR A 1 92 ? 5.021 -10.625 13.473 1.00 79.56 92 THR A N 1
ATOM 687 C CA . THR A 1 92 ? 4.838 -10.163 14.844 1.00 79.56 92 THR A CA 1
ATOM 688 C C . THR A 1 92 ? 4.315 -8.728 14.865 1.00 79.56 92 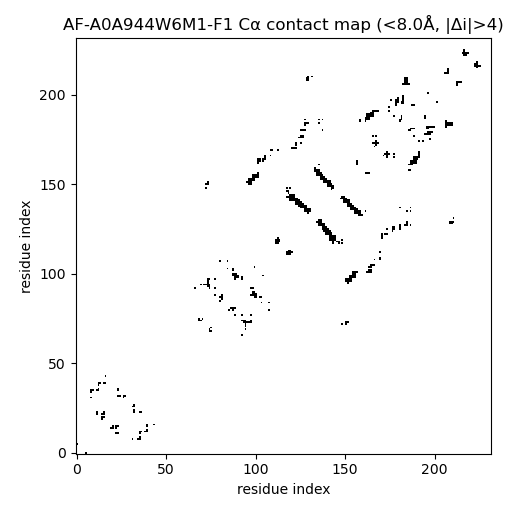THR A C 1
ATOM 690 O O . THR A 1 92 ? 4.805 -7.840 14.158 1.00 79.56 92 THR A O 1
ATOM 693 N N . LEU A 1 93 ? 3.332 -8.487 15.732 1.00 81.81 93 LEU A N 1
ATOM 694 C CA . LEU A 1 93 ? 2.726 -7.173 15.900 1.00 81.81 93 LEU A CA 1
ATOM 695 C C . LEU A 1 93 ? 3.755 -6.120 16.313 1.00 81.81 93 LEU A C 1
ATOM 697 O O . LEU A 1 93 ? 4.605 -6.340 17.176 1.00 81.81 93 LEU A O 1
ATOM 701 N N . ASN A 1 94 ? 3.637 -4.942 15.705 1.00 83.38 94 ASN A N 1
ATOM 702 C CA . ASN A 1 94 ? 4.445 -3.780 16.034 1.00 83.38 94 ASN A CA 1
ATOM 703 C C . ASN A 1 94 ? 3.594 -2.503 16.043 1.00 83.38 94 ASN A C 1
ATOM 705 O O . ASN A 1 94 ? 2.444 -2.480 15.607 1.00 83.38 94 ASN A O 1
ATOM 709 N N . ASP A 1 95 ? 4.173 -1.412 16.540 1.00 85.31 95 ASP A N 1
ATOM 710 C CA . ASP A 1 95 ? 3.446 -0.149 16.699 1.00 85.31 95 ASP A CA 1
ATOM 711 C C . ASP A 1 95 ? 3.305 0.637 15.392 1.00 85.31 95 ASP A C 1
ATOM 713 O O . ASP A 1 95 ? 2.540 1.591 15.325 1.00 85.31 95 ASP A O 1
ATOM 717 N N . THR A 1 96 ? 4.008 0.271 14.322 1.00 87.94 96 THR A N 1
ATOM 718 C CA . THR A 1 96 ? 4.097 1.119 13.123 1.00 87.94 96 THR A CA 1
ATOM 719 C C . THR A 1 96 ? 3.091 0.761 12.035 1.00 87.94 96 THR A C 1
ATOM 721 O O . THR A 1 96 ? 2.572 1.664 11.385 1.00 87.94 96 THR A O 1
ATOM 724 N N . HIS A 1 97 ? 2.798 -0.524 11.846 1.00 93.50 97 HIS A N 1
ATOM 725 C CA . HIS A 1 97 ? 1.909 -1.027 10.799 1.00 93.50 97 HIS A CA 1
ATOM 726 C C . HIS A 1 97 ? 1.368 -2.412 11.169 1.00 93.50 97 HIS A C 1
ATOM 728 O O . HIS A 1 97 ? 1.836 -3.039 12.119 1.00 93.50 97 HIS A O 1
ATOM 734 N N . ILE A 1 98 ? 0.403 -2.890 10.388 1.00 95.75 98 ILE A N 1
ATOM 735 C CA . ILE A 1 98 ? -0.170 -4.231 10.496 1.00 95.75 98 ILE A CA 1
ATOM 736 C C . ILE A 1 98 ? 0.238 -5.013 9.245 1.00 95.75 98 ILE A C 1
ATOM 738 O O . ILE A 1 98 ? -0.113 -4.613 8.132 1.00 95.75 98 ILE A O 1
ATOM 742 N N . GLN A 1 99 ? 0.993 -6.100 9.419 1.00 96.25 99 GLN A N 1
ATOM 743 C CA . GLN A 1 99 ? 1.402 -6.969 8.314 1.00 96.25 99 GLN A CA 1
ATOM 744 C C . GLN A 1 99 ? 0.365 -8.078 8.108 1.00 96.25 99 GLN A C 1
ATOM 746 O O . GLN A 1 99 ? 0.126 -8.876 9.015 1.00 96.25 99 GLN A O 1
ATOM 751 N N . ILE A 1 100 ? -0.231 -8.139 6.920 1.00 96.31 100 ILE A N 1
ATOM 752 C CA . ILE A 1 100 ? -1.322 -9.061 6.578 1.00 96.31 100 ILE A CA 1
ATOM 753 C C . ILE A 1 100 ? -0.902 -9.953 5.402 1.00 96.31 100 ILE A C 1
ATOM 755 O O . ILE A 1 100 ? -0.202 -9.507 4.489 1.00 96.31 100 ILE A O 1
ATOM 759 N N . LYS A 1 101 ? -1.327 -11.219 5.423 1.00 96.25 101 LYS A N 1
ATOM 760 C CA . LYS A 1 101 ? -1.189 -12.157 4.301 1.00 96.25 101 LYS A CA 1
ATOM 761 C C . LYS A 1 101 ? -2.177 -11.811 3.176 1.00 96.25 101 LYS A C 1
ATOM 763 O O . LYS A 1 101 ? -3.296 -11.384 3.456 1.00 96.25 101 LYS A O 1
ATOM 768 N N . PRO A 1 102 ? -1.818 -12.010 1.900 1.00 96.06 102 PRO A N 1
ATOM 769 C CA . PRO A 1 102 ? -2.673 -11.610 0.781 1.00 96.06 102 PRO A CA 1
ATOM 770 C C . PRO A 1 102 ? -4.005 -12.380 0.708 1.00 96.06 102 PRO A C 1
ATOM 772 O O . PRO A 1 102 ? -4.983 -11.836 0.202 1.00 96.06 102 PRO A O 1
ATOM 775 N N . ASP A 1 103 ? -4.066 -13.609 1.229 1.00 95.38 103 ASP A N 1
ATOM 776 C CA . ASP A 1 103 ? -5.145 -14.583 1.005 1.00 95.38 103 ASP A CA 1
ATOM 777 C C . ASP A 1 1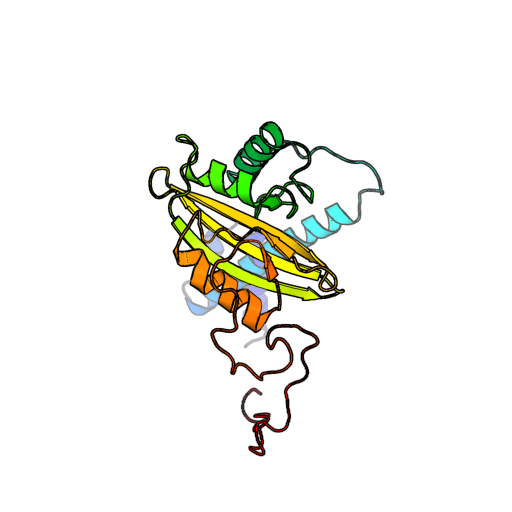03 ? -6.545 -14.104 1.415 1.00 95.38 103 ASP A C 1
ATOM 779 O O . ASP A 1 103 ? -7.521 -14.412 0.738 1.00 95.38 103 ASP A O 1
ATOM 783 N N . GLN A 1 104 ? -6.650 -13.351 2.514 1.00 95.94 104 GLN A N 1
ATOM 784 C CA . GLN A 1 104 ? -7.927 -12.874 3.074 1.00 95.94 104 GLN A CA 1
ATOM 785 C C . GLN A 1 104 ? -8.078 -11.352 2.974 1.00 95.94 104 GLN A C 1
ATOM 787 O O . GLN A 1 104 ? -8.910 -10.742 3.654 1.00 95.94 104 GLN A O 1
ATOM 792 N N . TRP A 1 105 ? -7.227 -10.704 2.175 1.00 97.81 105 TRP A N 1
ATOM 793 C CA . TRP A 1 105 ? -7.134 -9.251 2.170 1.00 97.81 105 TRP A CA 1
ATOM 794 C C . TRP A 1 105 ? -8.444 -8.576 1.754 1.00 97.81 105 TRP A C 1
ATOM 796 O O . TRP A 1 105 ? -8.848 -7.598 2.381 1.00 97.81 105 TRP A O 1
ATOM 806 N N . PHE A 1 106 ? -9.143 -9.103 0.747 1.00 98.06 106 PHE A N 1
ATOM 807 C CA . PHE A 1 106 ? -10.384 -8.501 0.254 1.00 98.06 106 PHE A CA 1
ATOM 808 C C . PHE A 1 106 ? -11.481 -8.473 1.327 1.00 98.06 106 PHE A C 1
ATOM 810 O O . PHE A 1 106 ? -12.173 -7.465 1.516 1.00 98.06 106 PHE A O 1
ATOM 817 N N . GLU A 1 107 ? -11.630 -9.572 2.058 1.00 98.19 107 GLU A N 1
ATOM 818 C CA . GLU A 1 107 ? -12.597 -9.741 3.135 1.00 98.19 107 GLU A CA 1
ATOM 819 C C . GLU A 1 107 ? -12.253 -8.841 4.322 1.00 98.19 107 GLU A C 1
ATOM 821 O O . GLU A 1 107 ? -13.139 -8.166 4.858 1.00 98.19 107 GLU A O 1
ATOM 826 N N . ILE A 1 108 ? -10.969 -8.769 4.687 1.00 98.31 108 ILE A N 1
ATOM 827 C CA . ILE A 1 108 ? -10.476 -7.880 5.745 1.00 98.31 108 ILE A CA 1
ATOM 828 C C . ILE A 1 108 ? -10.737 -6.424 5.364 1.00 98.31 108 ILE A C 1
ATOM 830 O O . ILE A 1 108 ? -11.357 -5.694 6.135 1.00 98.31 108 ILE A O 1
ATOM 834 N N . ALA A 1 109 ? -10.343 -5.998 4.165 1.00 98.25 109 ALA A N 1
ATOM 835 C CA . ALA A 1 109 ? -10.570 -4.649 3.655 1.00 98.25 109 ALA A CA 1
ATOM 836 C C . ALA A 1 109 ? -12.064 -4.276 3.640 1.00 98.25 109 ALA A C 1
ATOM 838 O O . ALA A 1 109 ? -12.451 -3.185 4.072 1.00 98.25 109 ALA A O 1
ATOM 839 N N . SER A 1 110 ? -12.920 -5.204 3.205 1.00 98.25 110 SER A N 1
ATOM 840 C CA . SER A 1 110 ? -14.374 -5.017 3.179 1.00 98.25 110 SER A CA 1
ATOM 841 C C . SER A 1 110 ? -14.941 -4.843 4.586 1.00 98.25 110 SER A C 1
ATOM 843 O O . SER A 1 110 ? -15.800 -3.984 4.821 1.00 98.25 110 SER A O 1
ATOM 845 N N . TRP A 1 111 ? -14.446 -5.623 5.548 1.00 98.31 111 TRP A N 1
ATOM 846 C CA . TRP A 1 111 ? -14.831 -5.494 6.948 1.00 98.31 111 TRP A CA 1
ATOM 847 C C . TRP A 1 111 ? -14.321 -4.193 7.577 1.00 98.31 111 TRP A C 1
ATOM 849 O O . TRP A 1 111 ? -15.118 -3.480 8.181 1.00 98.31 111 TRP A O 1
ATOM 859 N N . LEU A 1 112 ? -13.054 -3.822 7.366 1.00 97.88 112 LEU A N 1
ATOM 860 C CA . LEU A 1 112 ? -12.467 -2.565 7.853 1.00 97.88 112 LEU A CA 1
ATOM 861 C C . LEU A 1 112 ? -13.302 -1.345 7.433 1.00 97.88 112 LEU A C 1
ATOM 863 O O . LEU A 1 112 ? -13.495 -0.415 8.220 1.00 97.88 112 LEU A O 1
ATOM 867 N N . LYS A 1 113 ? -13.833 -1.351 6.206 1.00 97.69 113 LYS A N 1
ATOM 868 C CA . LYS A 1 113 ? -14.708 -0.285 5.711 1.00 97.69 113 LYS A CA 1
ATOM 869 C C . LYS A 1 113 ? -16.123 -0.328 6.296 1.00 97.69 113 LYS A C 1
ATOM 871 O O . LYS A 1 113 ? -16.693 0.724 6.578 1.00 97.69 113 LYS A O 1
ATOM 876 N N . SER A 1 114 ? -16.721 -1.513 6.412 1.00 97.56 114 SER A N 1
ATOM 877 C CA . SER A 1 114 ? -18.151 -1.668 6.735 1.00 97.56 114 SER A CA 1
ATOM 878 C C . SER A 1 114 ? -18.460 -1.722 8.231 1.00 97.56 114 SER A C 1
ATOM 880 O O . SER A 1 114 ? -19.556 -1.335 8.639 1.00 97.56 114 SER A O 1
ATOM 882 N N . GLU A 1 115 ? -17.512 -2.170 9.051 1.00 97.50 115 GLU A N 1
ATOM 883 C CA . GLU A 1 115 ? -17.664 -2.318 10.495 1.00 97.50 115 GLU A CA 1
ATOM 884 C C . GLU A 1 115 ? -17.918 -0.961 11.168 1.00 97.50 115 GLU A C 1
ATOM 886 O O . GLU A 1 115 ? -17.042 -0.094 11.132 1.00 97.50 115 GLU A O 1
ATOM 891 N N . PRO A 1 116 ? -19.075 -0.745 11.824 1.00 96.38 116 PRO A N 1
ATOM 892 C CA . PRO A 1 116 ? -19.424 0.560 12.383 1.00 96.38 116 PRO A CA 1
ATOM 893 C C . PRO A 1 116 ? -18.435 1.100 13.417 1.00 96.38 116 PRO A C 1
ATOM 895 O O . PRO A 1 116 ? -18.348 2.320 13.564 1.00 96.38 116 PRO A O 1
ATOM 898 N N . SER A 1 117 ? -17.720 0.224 14.130 1.00 94.81 117 SER A N 1
ATOM 899 C CA . SER A 1 117 ? -16.699 0.589 15.124 1.00 94.81 117 SER A CA 1
ATOM 900 C C . SER A 1 117 ? -15.347 0.988 14.514 1.00 94.81 117 SER A C 1
ATOM 902 O O . SER A 1 117 ? -14.573 1.691 15.162 1.00 94.81 117 SER A O 1
ATOM 904 N N . LEU A 1 118 ? -15.080 0.602 13.262 1.00 95.88 118 LEU A N 1
ATOM 905 C CA . LEU A 1 118 ? -13.828 0.879 12.550 1.00 95.88 118 LEU A CA 1
ATOM 906 C C . LEU A 1 118 ? -14.021 1.927 11.459 1.00 95.88 118 LEU A C 1
ATOM 908 O O . LEU A 1 118 ? -13.368 2.966 11.480 1.00 95.88 118 LEU A O 1
ATOM 912 N N . TYR A 1 119 ? -14.956 1.659 10.548 1.00 96.88 119 TYR A N 1
ATOM 913 C CA . TYR A 1 119 ? -15.442 2.533 9.487 1.00 96.88 119 TYR A CA 1
ATOM 914 C C . TYR A 1 119 ? -14.326 3.288 8.749 1.00 96.88 119 TYR A C 1
ATOM 916 O O . TYR A 1 119 ? -14.320 4.521 8.713 1.00 96.88 119 TYR A O 1
ATOM 924 N N . PHE A 1 120 ? -13.356 2.553 8.198 1.00 97.94 120 PHE A N 1
ATOM 925 C CA . PHE A 1 120 ? -12.276 3.106 7.373 1.00 97.94 120 PHE A CA 1
ATOM 926 C C . PHE A 1 120 ? -12.810 3.496 5.988 1.00 97.94 120 PHE A C 1
ATOM 928 O O . PHE A 1 120 ? -12.718 2.753 5.012 1.00 97.94 120 PHE A O 1
ATOM 935 N N . ASP A 1 121 ? -13.425 4.668 5.901 1.00 96.94 121 ASP A N 1
ATOM 936 C CA . ASP A 1 121 ? -14.118 5.163 4.714 1.00 96.94 121 ASP A CA 1
ATOM 937 C C . ASP A 1 121 ? -13.189 5.818 3.680 1.00 96.94 121 ASP A C 1
ATOM 939 O O . ASP A 1 121 ? -13.566 5.906 2.507 1.00 96.94 121 ASP A O 1
ATOM 943 N N . SER A 1 122 ? -11.966 6.189 4.073 1.00 97.31 122 SER A N 1
ATOM 944 C CA . SER A 1 122 ? -10.982 6.846 3.208 1.00 97.31 122 SER A CA 1
ATOM 945 C C . SER A 1 122 ? -9.701 6.023 3.022 1.00 97.31 122 SER A C 1
ATOM 947 O O . SER A 1 122 ? -8.998 5.715 3.988 1.00 97.31 122 SER A O 1
ATOM 949 N N . LEU A 1 123 ? -9.360 5.730 1.762 1.00 97.88 123 LEU A N 1
ATOM 950 C CA . LEU A 1 123 ? -8.026 5.281 1.358 1.00 97.88 123 LEU A CA 1
ATOM 951 C C . LEU A 1 123 ? -7.190 6.514 1.014 1.00 97.88 123 LEU A C 1
ATOM 953 O O . LEU A 1 123 ? -7.449 7.180 0.013 1.00 97.88 123 LEU A O 1
ATOM 957 N N . GLN A 1 124 ? -6.206 6.814 1.857 1.00 96.31 124 GLN A N 1
ATOM 958 C CA . GLN A 1 124 ? -5.375 8.013 1.734 1.00 96.31 124 GLN A CA 1
ATOM 959 C C . GLN A 1 124 ? -4.230 7.807 0.745 1.00 96.31 124 GLN A C 1
ATOM 961 O O . GLN A 1 124 ? -3.906 8.699 -0.033 1.00 96.31 124 GLN A O 1
ATOM 966 N N . CYS A 1 125 ? -3.607 6.632 0.794 1.00 96.12 125 CYS A N 1
ATOM 967 C CA . CYS A 1 125 ? -2.480 6.280 -0.054 1.00 96.12 125 CYS A CA 1
ATOM 968 C C . CYS A 1 125 ? -2.455 4.768 -0.264 1.00 96.12 125 CYS A C 1
ATOM 970 O O . CYS A 1 125 ? -2.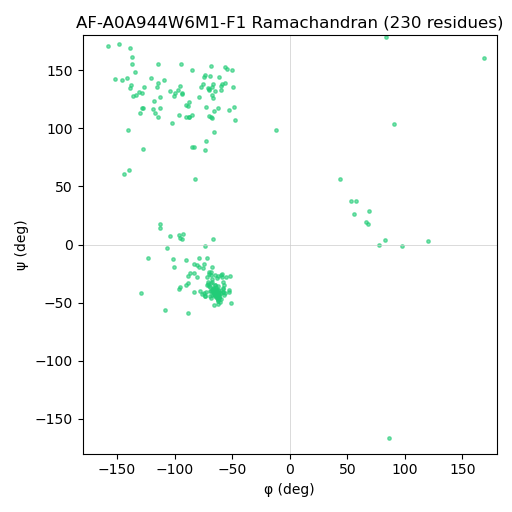725 4.009 0.672 1.00 96.12 125 CYS A O 1
ATOM 972 N N . HIS A 1 126 ? -2.096 4.348 -1.472 1.00 97.69 126 HIS A N 1
ATOM 973 C CA . HIS A 1 126 ? -1.636 2.998 -1.739 1.00 97.69 126 HIS A CA 1
ATOM 974 C C . HIS A 1 126 ? -0.349 3.067 -2.556 1.00 97.69 126 HIS A C 1
ATOM 976 O O . HIS A 1 126 ? -0.265 3.824 -3.521 1.00 97.69 126 HIS A O 1
ATOM 982 N N . THR A 1 127 ? 0.668 2.322 -2.135 1.00 96.50 127 THR A N 1
ATOM 983 C CA . THR A 1 127 ? 1.988 2.368 -2.766 1.00 96.50 127 THR A CA 1
ATOM 984 C C . THR A 1 127 ? 2.660 1.004 -2.739 1.00 96.50 127 THR A C 1
ATOM 986 O O . THR A 1 127 ? 2.560 0.271 -1.753 1.00 96.50 127 THR A O 1
ATOM 989 N N . GLY A 1 128 ? 3.358 0.673 -3.822 1.00 97.44 128 GLY A N 1
ATOM 990 C CA . GLY A 1 128 ? 4.280 -0.453 -3.871 1.00 97.44 128 GLY A CA 1
ATOM 991 C C . GLY A 1 128 ? 5.660 -0.078 -3.345 1.00 97.44 128 GLY A C 1
ATOM 992 O O . GLY A 1 128 ? 6.105 1.063 -3.464 1.00 97.44 128 GLY A O 1
ATOM 993 N N . ILE A 1 129 ? 6.361 -1.053 -2.778 1.00 97.88 129 ILE A N 1
ATOM 994 C CA . ILE A 1 129 ? 7.765 -0.947 -2.400 1.00 97.88 129 ILE A CA 1
ATOM 995 C C . ILE A 1 129 ? 8.473 -2.238 -2.771 1.00 97.88 129 ILE A C 1
ATOM 997 O O . ILE A 1 129 ? 8.014 -3.335 -2.466 1.00 97.88 129 ILE A O 1
ATOM 1001 N N . ASP A 1 130 ? 9.648 -2.102 -3.371 1.00 97.69 130 ASP A N 1
ATOM 1002 C CA . ASP A 1 130 ? 10.562 -3.215 -3.539 1.00 97.69 130 ASP A CA 1
ATOM 1003 C C . ASP A 1 130 ? 11.462 -3.357 -2.302 1.00 97.69 130 ASP A C 1
ATOM 1005 O O . ASP A 1 130 ? 12.356 -2.538 -2.048 1.00 97.69 130 ASP A O 1
ATOM 1009 N N . LEU A 1 131 ? 11.245 -4.410 -1.513 1.00 95.88 131 LEU A N 1
ATOM 1010 C CA . LEU A 1 131 ? 12.041 -4.689 -0.316 1.00 95.88 131 LEU A CA 1
ATOM 1011 C C . LEU A 1 131 ? 13.439 -5.224 -0.672 1.00 95.88 131 LEU A C 1
ATOM 1013 O O . LEU A 1 131 ? 14.372 -5.086 0.121 1.00 95.88 131 LEU A O 1
ATOM 1017 N N . GLY A 1 132 ? 13.645 -5.686 -1.906 1.00 93.19 132 GLY A N 1
ATOM 1018 C CA . GLY A 1 132 ? 14.805 -6.472 -2.317 1.00 93.19 132 GLY A CA 1
ATOM 1019 C C . GLY A 1 132 ? 14.608 -7.955 -2.002 1.00 93.19 132 GLY A C 1
ATOM 1020 O O . GLY A 1 132 ? 13.575 -8.359 -1.477 1.00 93.19 132 GLY A O 1
ATOM 1021 N N . GLY A 1 133 ? 15.589 -8.791 -2.356 1.00 91.69 133 GLY A N 1
ATOM 1022 C CA . GLY A 1 133 ? 15.560 -10.217 -2.003 1.00 91.69 133 GLY A CA 1
ATOM 1023 C C . GLY A 1 133 ? 14.319 -10.965 -2.506 1.00 91.69 133 GLY A C 1
ATOM 1024 O O . GLY A 1 133 ? 13.797 -11.812 -1.794 1.00 91.69 133 GLY A O 1
ATOM 1025 N N . ASN A 1 134 ? 13.841 -10.636 -3.711 1.00 93.81 134 ASN A N 1
ATOM 1026 C CA . ASN A 1 134 ? 12.647 -11.217 -4.336 1.00 93.81 134 ASN A CA 1
ATOM 1027 C C . ASN A 1 134 ? 11.295 -10.875 -3.673 1.00 93.81 134 ASN A C 1
ATOM 1029 O O . ASN A 1 134 ? 10.294 -11.531 -3.955 1.00 93.81 134 ASN A O 1
ATOM 1033 N N . MET A 1 135 ? 11.236 -9.836 -2.836 1.00 97.00 135 MET A N 1
ATOM 1034 C CA . MET A 1 135 ? 10.008 -9.428 -2.144 1.00 97.00 135 MET A CA 1
ATOM 1035 C C . MET A 1 135 ? 9.535 -8.041 -2.579 1.00 97.00 135 MET A C 1
ATOM 1037 O O . MET A 1 135 ? 10.320 -7.092 -2.656 1.00 97.00 135 MET A O 1
ATOM 1041 N N . LEU A 1 136 ? 8.234 -7.927 -2.823 1.00 98.00 136 LEU A N 1
ATOM 1042 C CA . LEU A 1 136 ? 7.510 -6.674 -3.017 1.00 98.00 136 LEU A CA 1
ATOM 1043 C C . LEU A 1 136 ? 6.523 -6.494 -1.871 1.00 98.00 136 LEU A C 1
ATOM 1045 O O . LEU A 1 136 ? 6.081 -7.463 -1.262 1.00 98.00 136 LEU A O 1
ATOM 1049 N N . GLU A 1 137 ? 6.157 -5.255 -1.593 1.00 97.81 137 GLU A N 1
ATOM 1050 C CA . GLU A 1 137 ? 5.192 -4.922 -0.559 1.00 97.81 137 GLU A CA 1
ATOM 1051 C C . GLU A 1 137 ? 4.213 -3.872 -1.066 1.00 97.81 137 GLU A C 1
ATOM 1053 O O . GLU A 1 137 ? 4.625 -2.818 -1.543 1.00 97.81 137 GLU A O 1
ATOM 1058 N N . ALA A 1 138 ? 2.920 -4.144 -0.936 1.00 98.25 138 ALA A N 1
ATOM 1059 C CA . ALA A 1 138 ? 1.871 -3.151 -1.100 1.00 98.25 138 ALA A CA 1
ATOM 1060 C C . ALA A 1 138 ? 1.515 -2.564 0.268 1.00 98.25 138 ALA A C 1
ATOM 1062 O O . ALA A 1 138 ? 1.257 -3.301 1.223 1.00 98.25 138 ALA A O 1
ATOM 1063 N N . ARG A 1 139 ? 1.478 -1.237 0.367 1.00 97.94 139 ARG A N 1
ATOM 1064 C CA . ARG A 1 139 ? 1.096 -0.511 1.582 1.00 97.94 139 ARG A CA 1
ATOM 1065 C C . ARG A 1 139 ? -0.195 0.247 1.358 1.00 97.94 139 ARG A C 1
ATOM 1067 O O . ARG A 1 139 ? -0.358 0.873 0.317 1.00 97.94 139 ARG A O 1
ATOM 1074 N N . TYR A 1 140 ? -1.072 0.232 2.351 1.00 98.06 140 TYR A N 1
ATOM 1075 C CA . TYR A 1 140 ? -2.363 0.907 2.331 1.00 98.06 140 TYR A CA 1
ATOM 1076 C C . TYR A 1 140 ? -2.487 1.774 3.576 1.00 98.06 140 TYR A C 1
ATOM 1078 O O . TYR A 1 140 ? -2.513 1.264 4.697 1.00 98.06 140 TYR A O 1
ATOM 1086 N N . ASN A 1 141 ? -2.597 3.084 3.392 1.00 97.44 141 ASN A N 1
ATOM 1087 C CA . ASN A 1 141 ? -2.886 4.012 4.476 1.00 97.44 141 ASN A CA 1
ATOM 1088 C C . ASN A 1 141 ? -4.387 4.290 4.499 1.00 97.44 141 ASN A C 1
ATOM 1090 O O . ASN A 1 141 ? -4.931 4.931 3.594 1.00 97.44 141 ASN A O 1
ATOM 1094 N N . LEU A 1 142 ? -5.050 3.811 5.547 1.00 97.81 142 LEU A N 1
ATOM 1095 C CA . LEU A 1 142 ? -6.492 3.927 5.725 1.00 97.81 142 LEU A CA 1
ATOM 1096 C C . LEU A 1 142 ? -6.803 4.916 6.845 1.00 97.81 142 LEU A C 1
ATOM 1098 O O . LEU A 1 142 ? -6.124 4.963 7.875 1.00 97.81 142 LEU A O 1
ATOM 1102 N N . HIS A 1 143 ? -7.859 5.698 6.650 1.00 97.81 143 HIS A N 1
ATOM 1103 C CA . HIS A 1 143 ? -8.345 6.664 7.627 1.00 97.81 143 HIS A CA 1
ATOM 1104 C C . HIS A 1 143 ? -9.857 6.534 7.770 1.00 97.81 143 HIS A C 1
ATOM 11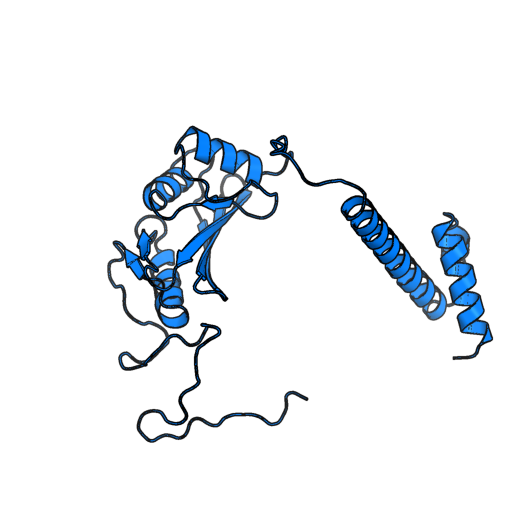06 O O . HIS A 1 143 ? -10.586 6.538 6.779 1.00 97.81 143 HIS A O 1
ATOM 1112 N N . SER A 1 144 ? -10.315 6.412 9.012 1.00 97.88 144 SER A N 1
ATOM 1113 C CA . SER A 1 144 ? -11.717 6.607 9.357 1.00 97.88 144 SER A CA 1
ATOM 1114 C C . SER A 1 144 ? -11.945 8.083 9.631 1.00 97.88 144 SER A C 1
ATOM 1116 O O . SER A 1 144 ? -11.508 8.596 10.658 1.00 97.88 144 SER A O 1
ATOM 1118 N N . MET A 1 145 ? -12.660 8.774 8.750 1.00 96.19 145 MET A N 1
ATOM 1119 C CA . MET A 1 145 ? -13.015 10.183 8.961 1.00 96.19 145 MET A CA 1
ATOM 1120 C C . MET A 1 145 ? -14.014 10.340 10.113 1.00 96.19 145 MET A C 1
ATOM 1122 O O . MET A 1 145 ? -14.062 11.380 10.766 1.00 96.19 145 MET A O 1
ATOM 1126 N N . LYS A 1 146 ? -14.810 9.295 10.376 1.00 96.06 146 LYS A N 1
ATOM 1127 C CA . LYS A 1 146 ? -15.822 9.273 11.436 1.00 96.06 146 LYS A CA 1
ATOM 1128 C C . LYS A 1 146 ? -15.213 9.145 12.832 1.00 96.06 146 LYS A C 1
ATOM 1130 O O . LYS A 1 146 ? -15.662 9.835 13.742 1.00 96.06 146 LYS A O 1
ATOM 1135 N N . HIS A 1 147 ? -14.231 8.258 12.991 1.00 95.88 147 HIS A N 1
ATOM 1136 C CA . HIS A 1 147 ? -13.620 7.948 14.292 1.00 95.88 147 HIS A CA 1
ATOM 1137 C C . HIS A 1 147 ? -12.204 8.517 14.463 1.00 95.88 147 HIS A C 1
ATOM 1139 O O . HIS A 1 147 ? -11.604 8.365 15.519 1.00 95.88 147 HIS A O 1
ATOM 1145 N N . ASP A 1 148 ? -11.659 9.157 13.425 1.00 95.56 148 ASP A N 1
ATOM 1146 C CA . ASP A 1 148 ? -10.271 9.636 13.324 1.00 95.56 148 ASP A CA 1
ATOM 1147 C C . ASP A 1 148 ? -9.199 8.546 13.549 1.00 95.56 148 ASP A C 1
ATOM 1149 O O . ASP A 1 148 ? -8.060 8.813 13.933 1.00 95.56 148 ASP A O 1
ATOM 1153 N N . HIS A 1 149 ? -9.545 7.287 13.268 1.00 94.44 149 HIS A N 1
ATOM 1154 C CA . HIS A 1 149 ? -8.612 6.161 13.313 1.00 94.44 149 HIS A CA 1
ATOM 1155 C C . HIS A 1 149 ? -7.715 6.139 12.078 1.00 94.44 149 HIS A C 1
ATOM 1157 O O . HIS A 1 149 ? -8.209 6.259 10.958 1.00 94.44 149 HIS A O 1
ATOM 1163 N N . LYS A 1 150 ? -6.413 5.909 12.256 1.00 95.19 150 LYS A N 1
ATOM 1164 C CA . LYS A 1 150 ? -5.438 5.812 11.158 1.00 95.19 150 LYS A CA 1
ATOM 1165 C C . LYS A 1 150 ? -4.639 4.533 11.305 1.00 95.19 150 LYS A C 1
ATOM 1167 O O . LYS A 1 150 ? -4.116 4.278 12.388 1.00 95.19 150 LYS A O 1
ATOM 1172 N N . ILE A 1 151 ? -4.546 3.770 10.223 1.00 95.75 151 ILE A N 1
ATOM 1173 C CA . ILE A 1 151 ? -3.770 2.530 10.174 1.00 95.75 151 ILE A CA 1
ATOM 1174 C C . ILE A 1 151 ? -2.983 2.441 8.872 1.00 95.75 151 ILE A C 1
ATOM 1176 O O . ILE A 1 151 ? -3.357 3.025 7.851 1.00 95.75 151 ILE A O 1
ATOM 1180 N N . GLU A 1 152 ? -1.897 1.682 8.922 1.00 96.06 152 GLU A N 1
ATOM 1181 C CA . GLU A 1 152 ? -1.139 1.270 7.749 1.00 96.06 152 GLU A CA 1
ATOM 1182 C C . GLU A 1 152 ? -1.171 -0.253 7.665 1.00 96.06 152 GLU A C 1
ATOM 1184 O O . GLU A 1 152 ? -0.679 -0.934 8.567 1.00 96.06 152 GLU A O 1
ATOM 1189 N N . ILE A 1 153 ? -1.767 -0.774 6.595 1.00 97.31 153 ILE A N 1
ATOM 1190 C CA . ILE A 1 153 ? -1.724 -2.196 6.259 1.00 97.31 153 ILE A CA 1
ATOM 1191 C C . ILE A 1 153 ? -0.587 -2.420 5.276 1.00 97.31 153 ILE A C 1
ATOM 1193 O O . ILE A 1 153 ? -0.429 -1.656 4.322 1.00 97.31 153 ILE A O 1
ATOM 1197 N N . ARG A 1 154 ? 0.185 -3.479 5.486 1.00 97.62 154 ARG A N 1
ATOM 1198 C CA . ARG A 1 154 ? 1.253 -3.899 4.584 1.00 97.62 154 ARG A CA 1
ATOM 1199 C C . ARG A 1 154 ? 1.067 -5.352 4.197 1.00 97.62 154 ARG A C 1
ATOM 1201 O O . ARG A 1 154 ? 0.778 -6.189 5.049 1.00 97.62 154 ARG A O 1
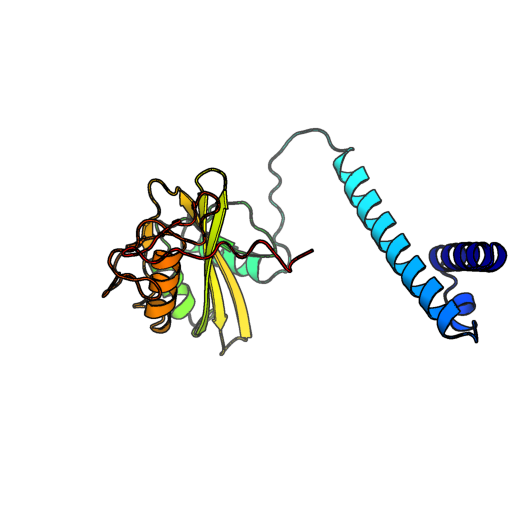ATOM 1208 N N . ILE A 1 155 ? 1.235 -5.635 2.914 1.00 97.94 155 ILE A N 1
ATOM 1209 C CA . ILE A 1 155 ? 1.096 -6.974 2.349 1.00 97.94 155 ILE A CA 1
ATOM 1210 C C . ILE A 1 155 ? 2.335 -7.242 1.520 1.00 97.94 155 ILE A C 1
ATOM 1212 O O . ILE A 1 155 ? 2.561 -6.579 0.508 1.00 97.94 155 ILE A O 1
ATOM 1216 N N . ALA A 1 156 ? 3.143 -8.196 1.971 1.00 97.00 156 ALA A N 1
ATOM 1217 C CA . ALA A 1 156 ? 4.359 -8.596 1.285 1.00 97.00 156 ALA A CA 1
ATOM 1218 C C . ALA A 1 156 ? 4.095 -9.838 0.429 1.00 97.00 156 ALA A C 1
ATOM 1220 O O . ALA A 1 156 ? 3.507 -10.810 0.900 1.00 97.00 156 ALA A O 1
ATOM 1221 N N . VAL A 1 157 ? 4.555 -9.810 -0.818 1.00 97.38 157 VAL A N 1
ATOM 1222 C CA . VAL A 1 157 ? 4.417 -10.896 -1.793 1.00 97.38 157 VAL A CA 1
ATOM 1223 C C . VAL A 1 157 ? 5.744 -11.136 -2.504 1.00 97.38 157 VAL A C 1
ATOM 1225 O O . VAL A 1 157 ? 6.543 -10.217 -2.698 1.00 97.38 157 VAL A O 1
ATOM 1228 N N . SER A 1 158 ? 5.998 -12.383 -2.895 1.00 97.12 158 SER A N 1
ATOM 1229 C CA . SER A 1 158 ? 7.157 -12.705 -3.730 1.00 97.12 158 SER A CA 1
ATOM 1230 C C . SER A 1 158 ? 6.962 -12.141 -5.137 1.00 97.12 158 SER A C 1
ATOM 1232 O O . SER A 1 158 ? 5.849 -12.167 -5.658 1.00 97.12 158 SER A O 1
ATOM 1234 N N . ARG A 1 159 ? 8.035 -11.681 -5.794 1.00 94.81 159 ARG A N 1
ATOM 1235 C CA . ARG A 1 159 ? 7.956 -11.219 -7.195 1.00 94.81 159 ARG A CA 1
ATOM 1236 C C . ARG A 1 159 ? 7.540 -12.329 -8.158 1.00 94.81 159 ARG A C 1
ATOM 1238 O O . ARG A 1 159 ? 6.951 -12.017 -9.188 1.00 94.81 159 ARG A O 1
ATOM 1245 N N . ASP A 1 160 ? 7.834 -13.586 -7.823 1.00 94.12 160 ASP A N 1
ATOM 1246 C CA . ASP A 1 160 ? 7.480 -14.749 -8.646 1.00 94.12 160 ASP A CA 1
ATOM 1247 C C . ASP A 1 160 ? 5.968 -15.014 -8.646 1.00 94.12 160 ASP A C 1
ATOM 1249 O O . ASP A 1 160 ? 5.443 -15.615 -9.580 1.00 94.12 160 ASP A O 1
ATOM 1253 N N . ASN A 1 161 ? 5.263 -14.552 -7.608 1.00 95.00 161 ASN A N 1
ATOM 1254 C CA . ASN A 1 161 ? 3.815 -14.675 -7.464 1.00 95.00 161 ASN A CA 1
ATOM 1255 C C . ASN A 1 161 ? 3.232 -13.419 -6.796 1.00 95.00 161 ASN A C 1
ATOM 1257 O O . ASN A 1 161 ? 2.682 -13.473 -5.695 1.00 95.00 161 ASN A O 1
ATOM 1261 N N . ALA A 1 162 ? 3.408 -12.266 -7.446 1.00 96.19 162 ALA A N 1
ATOM 1262 C CA . ALA A 1 162 ? 3.065 -10.958 -6.890 1.00 96.19 162 ALA A CA 1
ATOM 1263 C C . ALA A 1 162 ? 1.570 -10.627 -7.040 1.00 96.19 162 ALA A C 1
ATOM 1265 O O . ALA A 1 162 ? 1.224 -9.612 -7.635 1.00 96.19 162 ALA A O 1
ATOM 1266 N N . HIS A 1 163 ? 0.698 -11.490 -6.526 1.00 97.69 163 HIS A N 1
ATOM 1267 C CA . HIS A 1 163 ? -0.757 -11.364 -6.617 1.00 97.69 163 HIS A CA 1
ATOM 1268 C C . HIS A 1 163 ? -1.362 -10.889 -5.292 1.00 97.69 163 HIS A C 1
ATOM 1270 O O . HIS A 1 163 ? -1.029 -11.413 -4.228 1.00 97.69 163 HIS A O 1
ATOM 1276 N N . ILE A 1 164 ? -2.243 -9.888 -5.351 1.00 98.25 164 ILE A N 1
ATOM 1277 C CA . ILE A 1 164 ? -2.974 -9.352 -4.196 1.00 98.25 164 ILE A CA 1
ATOM 1278 C C . ILE A 1 164 ? -4.433 -9.101 -4.606 1.00 98.25 164 ILE A C 1
ATOM 1280 O O . ILE A 1 164 ? -4.663 -8.540 -5.671 1.00 98.25 164 ILE A O 1
ATOM 1284 N N . PRO A 1 165 ? -5.443 -9.442 -3.789 1.00 98.12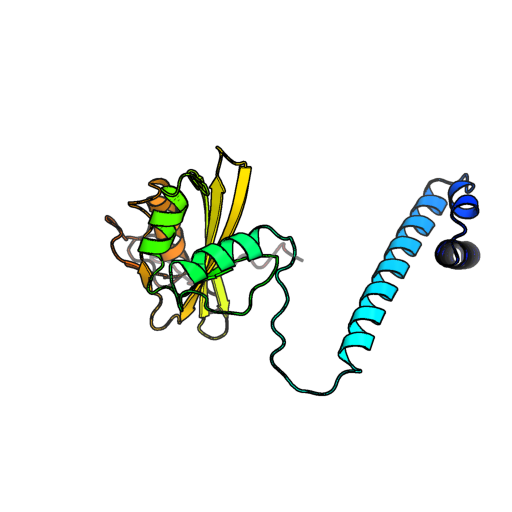 165 PRO A N 1
ATOM 1285 C CA . PRO A 1 165 ? -6.826 -9.086 -4.099 1.00 98.12 165 PRO A CA 1
ATOM 1286 C C . PRO A 1 165 ? -7.039 -7.568 -4.223 1.00 98.12 165 PRO A C 1
ATOM 1288 O O . PRO A 1 165 ? -6.613 -6.799 -3.360 1.00 98.12 165 PRO A O 1
ATOM 1291 N N . SER A 1 166 ? -7.729 -7.141 -5.279 1.00 98.19 166 SER A N 1
ATOM 1292 C CA . SER A 1 166 ? -8.024 -5.733 -5.549 1.00 98.19 166 SER A CA 1
ATOM 1293 C C . SER A 1 166 ? -9.049 -5.160 -4.573 1.00 98.19 166 SER A C 1
ATOM 1295 O O . SER A 1 166 ? -10.119 -5.724 -4.351 1.00 98.19 166 SER A O 1
ATOM 1297 N N . ILE A 1 167 ? -8.776 -3.970 -4.056 1.00 97.62 167 ILE A N 1
ATOM 1298 C CA . ILE A 1 167 ? -9.680 -3.192 -3.199 1.00 97.62 167 ILE A CA 1
ATOM 1299 C C . ILE A 1 167 ? -10.500 -2.156 -3.976 1.00 97.62 167 ILE A C 1
ATOM 1301 O O . ILE A 1 167 ? -11.223 -1.358 -3.377 1.00 97.62 167 ILE A O 1
ATOM 1305 N N . GLU A 1 168 ? -10.401 -2.138 -5.302 1.00 97.12 168 GLU A N 1
ATOM 1306 C CA . GLU A 1 168 ? -11.024 -1.154 -6.192 1.00 97.12 168 GLU A CA 1
ATOM 1307 C C . GLU A 1 168 ? -12.555 -1.079 -6.026 1.00 97.12 168 GLU A C 1
ATOM 1309 O O . GLU A 1 168 ? -13.155 0.001 -6.065 1.00 97.12 168 GLU A O 1
ATOM 1314 N N . GLN A 1 169 ? -13.189 -2.221 -5.742 1.00 96.25 169 GLN A N 1
ATOM 1315 C CA . GLN A 1 169 ? -14.627 -2.318 -5.460 1.00 96.25 169 GLN A CA 1
ATOM 1316 C C . GLN A 1 169 ? -14.999 -1.811 -4.055 1.00 96.25 169 GLN A C 1
ATOM 1318 O O . GLN A 1 169 ? -16.150 -1.450 -3.807 1.00 96.25 169 GLN A O 1
ATOM 1323 N N . ILE A 1 170 ? -14.026 -1.754 -3.143 1.00 97.94 170 ILE A N 1
ATOM 1324 C CA . ILE A 1 170 ? -14.190 -1.303 -1.760 1.00 97.94 170 ILE A CA 1
ATOM 1325 C C . ILE A 1 170 ? -13.973 0.209 -1.709 1.00 97.94 170 ILE A C 1
ATOM 1327 O O . ILE A 1 170 ? -14.889 0.952 -1.349 1.00 97.94 170 ILE A O 1
ATOM 1331 N N . TRP A 1 171 ? -12.804 0.699 -2.126 1.00 98.00 171 TRP A N 1
ATOM 1332 C CA . TRP A 1 171 ? -12.513 2.126 -2.292 1.00 98.00 171 TRP A CA 1
ATOM 1333 C C . TRP A 1 171 ? -12.215 2.419 -3.761 1.00 98.00 171 TRP A C 1
ATOM 1335 O O . TRP A 1 171 ? -11.174 2.032 -4.276 1.00 98.00 171 TRP A O 1
ATOM 1345 N N . ARG A 1 172 ? -13.089 3.191 -4.423 1.00 95.44 172 ARG A N 1
ATOM 1346 C CA . ARG A 1 172 ? -12.961 3.475 -5.865 1.00 95.44 172 ARG A CA 1
ATOM 1347 C C . ARG A 1 172 ? -11.658 4.150 -6.285 1.00 95.44 172 ARG A C 1
ATOM 1349 O O . ARG A 1 172 ? -11.279 4.020 -7.441 1.00 95.44 172 ARG A O 1
ATOM 1356 N N . ILE A 1 173 ? -11.002 4.884 -5.385 1.00 96.12 173 ILE A N 1
ATOM 1357 C CA . ILE A 1 173 ? -9.690 5.485 -5.665 1.00 96.12 173 ILE A CA 1
ATOM 1358 C C . ILE A 1 173 ? -8.587 4.423 -5.825 1.00 96.12 173 ILE A C 1
ATOM 1360 O O . ILE A 1 173 ? -7.582 4.688 -6.476 1.00 96.12 173 ILE A O 1
ATOM 1364 N N . GLY A 1 174 ? -8.816 3.205 -5.314 1.00 96.75 174 GLY A N 1
ATOM 1365 C CA . GLY A 1 174 ? -7.948 2.047 -5.509 1.00 96.75 174 GLY A CA 1
ATOM 1366 C C . GLY A 1 174 ? -7.688 1.729 -6.981 1.00 96.75 174 GLY A C 1
ATOM 1367 O O . GLY A 1 174 ? -6.591 1.297 -7.286 1.00 96.75 174 GLY A O 1
ATOM 1368 N N . ASP A 1 175 ? -8.613 2.062 -7.893 1.00 96.88 175 ASP A N 1
ATOM 1369 C CA . ASP A 1 175 ? -8.423 1.879 -9.342 1.00 96.88 175 ASP A CA 1
ATOM 1370 C C . ASP A 1 175 ? -7.107 2.485 -9.844 1.00 96.88 175 ASP A C 1
ATOM 1372 O O . ASP A 1 175 ? -6.287 1.838 -10.487 1.00 96.88 175 ASP A O 1
ATOM 1376 N N . TRP A 1 176 ? -6.860 3.742 -9.486 1.00 96.75 176 TRP A N 1
ATOM 1377 C CA . TRP A 1 176 ? -5.680 4.452 -9.968 1.00 96.75 176 TRP A CA 1
ATOM 1378 C C . TRP A 1 176 ? -4.423 3.985 -9.240 1.00 96.75 176 TRP A C 1
ATOM 1380 O O . TRP A 1 176 ? -3.397 3.753 -9.875 1.00 96.75 176 TRP A O 1
ATOM 1390 N N . PHE A 1 177 ? -4.502 3.810 -7.920 1.00 97.44 177 PHE A N 1
ATOM 1391 C CA . PHE A 1 177 ? -3.333 3.441 -7.129 1.00 97.44 177 PHE A CA 1
ATOM 1392 C C . PHE A 1 177 ? -2.847 2.013 -7.401 1.00 97.44 177 PHE A C 1
ATOM 1394 O O . PHE A 1 177 ? -1.640 1.779 -7.476 1.00 97.44 177 PHE A O 1
ATOM 1401 N N . GLU A 1 178 ? -3.760 1.056 -7.558 1.00 98.19 178 GLU A N 1
ATOM 1402 C CA . GLU A 1 178 ? -3.408 -0.331 -7.872 1.00 98.19 178 GLU A CA 1
ATOM 1403 C C . GLU A 1 178 ? -2.778 -0.417 -9.263 1.00 98.19 178 GLU A C 1
ATOM 1405 O O . GLU A 1 178 ? -1.742 -1.056 -9.438 1.00 98.19 178 GLU A O 1
ATOM 1410 N N . ARG A 1 179 ? -3.309 0.327 -10.242 1.00 97.94 179 ARG A N 1
ATOM 1411 C CA . ARG A 1 179 ? -2.707 0.416 -11.579 1.00 97.94 179 ARG A CA 1
ATOM 1412 C C . ARG A 1 179 ? -1.344 1.096 -11.583 1.00 97.94 179 ARG A C 1
ATOM 1414 O O . ARG A 1 179 ? -0.459 0.642 -12.301 1.00 97.94 179 ARG A O 1
ATOM 1421 N N . GLU A 1 180 ? -1.149 2.155 -10.800 1.00 97.88 180 GLU A N 1
ATOM 1422 C CA . GLU A 1 180 ? 0.168 2.778 -10.608 1.00 97.88 180 GLU A CA 1
ATOM 1423 C C . GLU A 1 180 ? 1.168 1.776 -10.024 1.00 97.88 180 GLU A C 1
ATOM 1425 O O . GLU A 1 180 ? 2.280 1.620 -10.531 1.00 97.88 180 GLU A O 1
ATOM 1430 N N . THR A 1 181 ? 0.755 1.054 -8.984 1.00 98.00 181 THR A N 1
ATOM 1431 C CA . THR A 1 181 ? 1.598 0.072 -8.299 1.00 98.00 181 THR A CA 1
ATOM 1432 C C . THR A 1 181 ? 1.931 -1.110 -9.205 1.00 98.00 181 THR A C 1
ATOM 1434 O O . THR A 1 181 ? 3.080 -1.559 -9.234 1.00 98.00 181 THR A O 1
ATOM 1437 N N . TYR A 1 182 ? 0.979 -1.568 -10.015 1.00 97.81 182 TYR A N 1
ATOM 1438 C CA . TYR A 1 182 ? 1.237 -2.534 -11.074 1.00 97.81 182 TYR A CA 1
ATOM 1439 C C . TYR A 1 182 ? 2.245 -2.002 -12.094 1.00 97.81 182 TYR A C 1
ATOM 1441 O O . TYR A 1 182 ? 3.227 -2.670 -12.401 1.00 97.81 182 TYR A O 1
ATOM 1449 N N . ASP A 1 183 ? 2.047 -0.791 -12.602 1.00 97.88 183 ASP A N 1
ATOM 1450 C CA . ASP A 1 183 ? 2.888 -0.248 -13.666 1.00 97.88 183 ASP A CA 1
ATOM 1451 C C . ASP A 1 183 ? 4.341 -0.028 -13.212 1.00 97.88 183 ASP A C 1
ATOM 1453 O O . ASP A 1 183 ? 5.290 -0.256 -13.967 1.00 97.88 183 ASP A O 1
ATOM 1457 N N . MET A 1 184 ? 4.524 0.363 -11.947 1.00 97.75 184 MET A N 1
ATOM 1458 C CA . MET A 1 184 ? 5.829 0.685 -11.366 1.00 97.75 184 MET A CA 1
ATOM 1459 C C . MET A 1 184 ? 6.552 -0.498 -10.718 1.00 97.75 184 MET A C 1
ATOM 1461 O O . MET A 1 184 ? 7.782 -0.547 -10.777 1.00 97.75 184 MET A O 1
ATOM 1465 N N . PHE A 1 185 ? 5.819 -1.429 -10.096 1.00 97.75 185 PHE A N 1
ATOM 1466 C CA . PHE A 1 185 ? 6.375 -2.546 -9.319 1.00 97.75 185 PHE A CA 1
ATOM 1467 C C . PHE A 1 185 ? 5.916 -3.920 -9.798 1.00 97.75 185 PHE A C 1
ATOM 1469 O O . PHE A 1 185 ? 6.490 -4.917 -9.370 1.00 97.75 185 PHE A O 1
ATOM 1476 N N . GLY A 1 186 ? 4.915 -4.021 -10.667 1.00 96.75 186 GLY A N 1
ATOM 1477 C CA . GLY A 1 186 ? 4.430 -5.289 -11.213 1.00 96.75 186 GLY A CA 1
ATOM 1478 C C . GLY A 1 186 ? 3.715 -6.185 -10.211 1.00 96.75 186 GLY A C 1
ATOM 1479 O O . GLY A 1 186 ? 3.781 -7.401 -10.359 1.00 96.75 186 GLY A O 1
ATOM 1480 N N . ILE A 1 187 ? 3.086 -5.602 -9.190 1.00 98.25 187 ILE A N 1
ATOM 1481 C CA . ILE A 1 187 ? 2.124 -6.310 -8.336 1.00 98.25 187 ILE A CA 1
ATOM 1482 C C . ILE A 1 187 ? 0.802 -6.385 -9.103 1.00 98.25 187 ILE A C 1
ATOM 1484 O O . ILE A 1 187 ? 0.321 -5.363 -9.588 1.00 98.25 187 ILE A O 1
ATOM 1488 N N . PHE A 1 188 ? 0.248 -7.581 -9.254 1.00 97.81 188 PHE A N 1
ATOM 1489 C CA . PHE A 1 188 ? -1.009 -7.819 -9.948 1.00 97.81 188 PHE A CA 1
ATOM 1490 C C . PHE A 1 188 ? -2.175 -7.828 -8.960 1.00 97.81 188 PHE A C 1
ATOM 1492 O O . PHE A 1 188 ? -2.129 -8.534 -7.952 1.00 97.81 188 PHE A O 1
ATOM 1499 N N . PHE A 1 189 ? -3.219 -7.053 -9.260 1.00 98.25 189 PHE A N 1
ATOM 1500 C CA . PHE A 1 189 ? -4.390 -6.931 -8.398 1.00 98.25 189 PHE A CA 1
ATOM 1501 C C . PHE A 1 189 ? -5.568 -7.755 -8.926 1.00 98.25 189 PHE A C 1
ATOM 1503 O O . PHE A 1 189 ? -6.232 -7.386 -9.900 1.00 98.25 189 PHE A O 1
ATOM 1510 N N . ASP A 1 190 ? -5.840 -8.888 -8.279 1.00 98.12 190 ASP A N 1
ATOM 1511 C CA . ASP A 1 190 ? -6.870 -9.832 -8.710 1.00 98.12 190 ASP A CA 1
ATOM 1512 C C . ASP A 1 190 ? -8.276 -9.257 -8.505 1.00 98.12 190 ASP A C 1
ATOM 1514 O O . ASP A 1 190 ? -8.608 -8.729 -7.445 1.00 98.12 190 ASP A O 1
ATOM 1518 N N . GLY A 1 191 ? -9.133 -9.370 -9.523 1.00 96.56 191 GLY A N 1
ATOM 1519 C CA . GLY A 1 191 ? -10.504 -8.842 -9.478 1.00 96.56 191 GLY A CA 1
ATOM 1520 C C . GLY A 1 191 ? -10.640 -7.348 -9.806 1.00 96.56 191 GLY A C 1
ATOM 1521 O O . GLY A 1 191 ? -11.759 -6.827 -9.768 1.00 96.56 191 GLY A O 1
ATOM 1522 N N . HIS A 1 192 ? -9.544 -6.675 -10.169 1.00 97.69 192 HIS A N 1
ATOM 1523 C CA . HIS A 1 192 ? -9.554 -5.303 -10.678 1.00 97.69 192 HIS A CA 1
ATOM 1524 C C . HIS A 1 192 ? -10.175 -5.237 -12.086 1.00 97.69 192 HIS A C 1
ATOM 1526 O O . HIS A 1 192 ? -9.817 -6.026 -12.966 1.00 97.69 192 HIS A O 1
ATOM 1532 N N . ARG A 1 193 ? -11.083 -4.287 -12.351 1.00 96.56 193 ARG A N 1
ATOM 1533 C CA . ARG A 1 193 ? -11.853 -4.269 -13.619 1.00 96.56 193 ARG A CA 1
ATOM 1534 C C . ARG A 1 193 ? -11.032 -3.956 -14.874 1.00 96.56 193 ARG A C 1
ATOM 1536 O O . ARG A 1 193 ? -11.392 -4.395 -15.960 1.00 96.56 193 ARG A O 1
ATOM 1543 N N . ASP A 1 194 ? -10.001 -3.125 -14.735 1.00 94.44 194 ASP A N 1
ATOM 1544 C CA . ASP A 1 194 ? -9.211 -2.559 -15.842 1.00 94.44 194 ASP A CA 1
ATOM 1545 C C . ASP A 1 194 ? -7.726 -2.541 -15.469 1.00 94.44 194 ASP A C 1
ATOM 1547 O O . ASP A 1 194 ? -7.117 -1.500 -15.228 1.00 94.44 194 ASP A O 1
ATOM 1551 N N . HIS A 1 195 ? -7.161 -3.732 -15.292 1.00 93.00 195 HIS A N 1
ATOM 1552 C CA . HIS A 1 195 ? -5.794 -3.887 -14.815 1.00 93.00 195 HIS A CA 1
ATOM 1553 C C . HIS A 1 195 ? -4.782 -3.788 -15.967 1.00 93.00 195 HIS A C 1
ATOM 1555 O O . HIS A 1 195 ? -4.359 -4.784 -16.553 1.00 93.00 195 HIS A O 1
ATOM 1561 N N . ARG A 1 196 ? -4.421 -2.551 -16.309 1.00 94.25 196 ARG A N 1
ATOM 1562 C CA . ARG A 1 196 ? -3.465 -2.188 -17.368 1.00 94.25 196 ARG A CA 1
ATOM 1563 C C . ARG A 1 196 ? -2.535 -1.075 -16.891 1.00 94.25 196 ARG A C 1
ATOM 1565 O O . ARG A 1 196 ? -2.878 -0.337 -15.961 1.00 94.25 196 ARG A O 1
ATOM 1572 N N . ARG A 1 197 ? -1.399 -0.913 -17.581 1.00 95.25 197 ARG A N 1
ATOM 1573 C CA . ARG A 1 197 ? -0.460 0.202 -17.370 1.00 95.25 197 ARG A CA 1
ATOM 1574 C C . ARG A 1 197 ? -1.190 1.556 -17.391 1.00 95.25 197 ARG A C 1
ATOM 1576 O O . ARG A 1 197 ? -2.239 1.712 -18.036 1.00 95.25 197 ARG A O 1
ATOM 1583 N N . MET A 1 198 ? -0.665 2.523 -16.644 1.00 94.69 198 MET A N 1
ATOM 1584 C CA . MET A 1 198 ? -1.299 3.835 -16.456 1.00 94.69 198 MET A CA 1
ATOM 1585 C C . MET A 1 198 ? -0.345 4.998 -16.726 1.00 94.69 198 MET A C 1
ATOM 1587 O O . MET A 1 198 ? -0.758 5.982 -17.334 1.00 94.69 198 MET A O 1
ATOM 1591 N N . LEU A 1 199 ? 0.900 4.894 -16.274 1.00 95.81 199 LEU A N 1
ATOM 1592 C CA . LEU A 1 199 ? 1.942 5.907 -16.405 1.00 95.81 199 LEU A CA 1
ATOM 1593 C C . LEU A 1 199 ? 2.849 5.638 -17.608 1.00 95.81 199 LEU A C 1
ATOM 1595 O O . LEU A 1 199 ? 3.268 6.576 -18.285 1.00 95.81 199 LEU A O 1
ATOM 1599 N N . LEU A 1 200 ? 3.166 4.369 -17.862 1.00 94.50 200 LEU A N 1
ATOM 1600 C CA . LEU A 1 200 ? 4.084 3.952 -18.913 1.00 94.50 200 LEU A CA 1
ATOM 1601 C C . LEU A 1 200 ? 3.341 3.601 -20.208 1.00 94.50 200 LEU A C 1
ATOM 1603 O O . LEU A 1 200 ? 2.169 3.209 -20.172 1.00 94.50 200 LEU A O 1
ATOM 1607 N N . PRO A 1 201 ? 4.026 3.701 -21.361 1.00 93.44 201 PRO A N 1
ATOM 1608 C CA . PRO A 1 201 ? 3.533 3.160 -22.622 1.00 93.44 201 PRO A CA 1
ATOM 1609 C C . PRO A 1 201 ? 3.174 1.670 -22.525 1.00 93.44 201 PRO A C 1
ATOM 1611 O O . PRO A 1 201 ? 3.759 0.924 -21.741 1.00 93.44 201 PRO A O 1
ATOM 1614 N N . GLU A 1 202 ? 2.212 1.223 -23.336 1.00 91.06 202 GLU A N 1
ATOM 1615 C CA . GLU A 1 202 ? 1.699 -0.158 -23.285 1.00 91.06 202 GLU A CA 1
ATOM 1616 C C . GLU A 1 202 ? 2.763 -1.210 -23.630 1.00 91.06 202 GLU A C 1
ATOM 1618 O O . GLU A 1 202 ? 2.719 -2.325 -23.117 1.00 91.06 202 GLU A O 1
ATOM 1623 N N . ASP A 1 203 ? 3.734 -0.843 -24.458 1.00 91.62 203 ASP A N 1
ATOM 1624 C CA . ASP A 1 203 ? 4.862 -1.666 -24.884 1.00 91.62 203 ASP A CA 1
ATOM 1625 C C . ASP A 1 203 ? 6.108 -1.495 -24.001 1.00 91.62 203 ASP A C 1
ATOM 1627 O O . ASP A 1 203 ? 7.178 -2.004 -24.331 1.00 91.62 203 ASP A O 1
ATOM 1631 N N . TRP A 1 204 ? 5.990 -0.793 -22.869 1.00 92.69 204 TRP A N 1
ATOM 1632 C CA . TRP A 1 204 ? 7.093 -0.670 -21.927 1.00 92.69 204 TRP A CA 1
ATOM 1633 C C . TRP A 1 204 ? 7.448 -2.025 -21.311 1.00 92.69 204 TRP A C 1
ATOM 1635 O O . TRP A 1 204 ? 6.590 -2.746 -20.790 1.00 92.69 204 TRP A O 1
ATOM 1645 N N . GLU A 1 205 ? 8.738 -2.344 -21.303 1.00 91.12 205 GLU A N 1
ATOM 1646 C CA . GLU A 1 205 ? 9.268 -3.574 -20.722 1.00 91.12 205 GLU A CA 1
ATOM 1647 C C . GLU A 1 205 ? 9.840 -3.313 -19.324 1.00 91.12 205 GLU A C 1
ATOM 1649 O O . GLU A 1 205 ? 10.636 -2.396 -19.113 1.00 91.12 205 GLU A O 1
ATOM 1654 N N . GLY A 1 206 ? 9.440 -4.144 -18.359 1.00 93.12 206 GLY A N 1
ATOM 1655 C CA . GLY A 1 206 ? 9.879 -4.047 -16.967 1.00 93.12 206 GLY A CA 1
ATOM 1656 C C . GLY A 1 206 ? 9.052 -3.090 -16.100 1.00 93.12 206 GLY A C 1
ATOM 1657 O O . GLY A 1 206 ? 7.940 -2.690 -16.462 1.00 93.12 206 GLY A O 1
ATOM 1658 N N . TYR A 1 207 ? 9.604 -2.785 -14.922 1.00 95.69 207 TYR A N 1
ATOM 1659 C CA . TYR A 1 207 ? 8.939 -2.095 -13.811 1.00 95.69 207 TYR A CA 1
ATOM 1660 C C . TYR A 1 207 ? 9.917 -1.101 -13.157 1.00 95.69 207 TYR A C 1
ATOM 1662 O O . TYR A 1 207 ? 10.768 -1.523 -12.370 1.00 95.69 207 TYR A O 1
ATOM 1670 N N . PRO A 1 208 ? 9.842 0.200 -13.496 1.00 95.56 208 PRO A N 1
ATOM 1671 C CA . PRO A 1 208 ? 10.901 1.168 -13.205 1.00 95.56 208 PRO A CA 1
ATOM 1672 C C . PRO A 1 208 ? 11.278 1.375 -11.738 1.00 95.56 208 PRO A C 1
ATOM 1674 O O . PRO A 1 208 ? 12.404 1.783 -11.466 1.00 95.56 208 PRO A O 1
ATOM 1677 N N . LEU A 1 209 ? 10.363 1.133 -10.794 1.00 96.38 209 LEU A N 1
ATOM 1678 C CA . LEU A 1 209 ? 10.632 1.334 -9.365 1.00 96.38 209 LEU A CA 1
ATOM 1679 C C . LEU A 1 209 ? 11.126 0.066 -8.657 1.00 96.38 209 LEU A C 1
ATOM 1681 O O . LEU A 1 209 ? 11.342 0.081 -7.442 1.00 96.38 209 LEU A O 1
ATOM 1685 N N . ARG A 1 210 ? 11.355 -1.027 -9.396 1.00 96.31 210 ARG A N 1
ATOM 1686 C CA . ARG A 1 210 ? 12.086 -2.182 -8.869 1.00 96.31 210 ARG A CA 1
ATOM 1687 C C . ARG A 1 210 ? 13.584 -1.879 -8.782 1.00 96.31 210 ARG A C 1
ATOM 1689 O O . ARG A 1 210 ? 14.160 -1.216 -9.637 1.00 96.31 210 ARG A O 1
ATOM 1696 N N . LYS A 1 211 ? 14.234 -2.403 -7.748 1.00 94.69 211 LYS A N 1
ATOM 1697 C CA . LYS A 1 211 ? 15.662 -2.205 -7.446 1.00 94.69 211 LYS A CA 1
ATOM 1698 C C . LYS A 1 211 ? 16.600 -2.874 -8.451 1.00 94.69 211 LYS A C 1
ATOM 1700 O O . LYS A 1 211 ? 17.753 -2.475 -8.541 1.00 94.69 211 LYS A O 1
ATOM 1705 N N . ASP A 1 212 ? 16.127 -3.898 -9.151 1.00 92.38 212 ASP A N 1
ATOM 1706 C CA . ASP A 1 212 ? 16.829 -4.618 -10.221 1.00 92.38 212 ASP A CA 1
ATOM 1707 C C . ASP A 1 212 ? 16.467 -4.100 -11.621 1.00 92.38 212 ASP A C 1
ATOM 1709 O O . ASP A 1 212 ? 16.831 -4.719 -12.619 1.00 92.38 212 ASP A O 1
ATOM 1713 N N . TYR A 1 213 ? 15.724 -2.994 -11.714 1.00 93.44 213 TYR A N 1
ATOM 1714 C CA . TYR A 1 213 ? 15.362 -2.421 -12.999 1.00 93.44 213 TYR A CA 1
ATOM 1715 C C . TYR A 1 213 ? 16.568 -1.758 -13.670 1.00 93.44 213 TYR A C 1
ATOM 1717 O O . TYR A 1 213 ? 17.118 -0.769 -13.182 1.00 93.44 213 TYR A O 1
ATOM 1725 N N . GLU A 1 214 ? 16.929 -2.274 -14.839 1.00 89.81 214 GLU A N 1
ATOM 1726 C CA . GLU A 1 214 ? 17.932 -1.673 -15.708 1.00 89.81 214 GLU A CA 1
ATOM 1727 C C . GLU A 1 214 ? 17.265 -0.668 -16.652 1.00 89.81 214 GLU A C 1
ATOM 1729 O O . GLU A 1 214 ? 16.390 -1.009 -17.452 1.00 89.81 214 GLU A O 1
ATOM 1734 N N . VAL A 1 215 ? 17.680 0.597 -16.565 1.00 87.06 215 VAL A N 1
ATOM 1735 C CA . VAL A 1 215 ? 17.121 1.669 -17.396 1.00 87.06 215 VAL A CA 1
ATOM 1736 C C . VAL A 1 215 ? 17.483 1.432 -18.861 1.00 87.06 215 VAL A C 1
ATOM 1738 O O . VAL A 1 215 ? 18.661 1.332 -19.213 1.00 87.06 215 VAL A O 1
ATOM 1741 N N . GLN A 1 216 ? 16.461 1.409 -19.718 1.00 86.12 216 GLN A N 1
ATOM 1742 C CA . GLN A 1 216 ? 16.631 1.283 -21.161 1.00 86.12 216 GLN A CA 1
ATOM 1743 C C . GLN A 1 216 ? 17.534 2.397 -21.712 1.00 86.12 216 GLN A C 1
ATOM 1745 O O . GLN A 1 216 ? 17.430 3.560 -21.323 1.00 86.12 216 GLN A O 1
ATOM 1750 N N . GLU A 1 217 ? 18.427 2.054 -22.641 1.00 87.62 217 GLU A N 1
ATOM 1751 C CA . GLU A 1 217 ? 19.296 3.047 -23.292 1.00 87.62 217 GLU A CA 1
ATOM 1752 C C . GLU A 1 217 ? 18.576 3.796 -24.412 1.00 87.62 217 GLU A C 1
ATOM 1754 O O . GLU A 1 217 ? 18.889 4.950 -24.711 1.00 87.62 217 GLU A O 1
ATOM 1759 N N . THR A 1 218 ? 17.598 3.136 -25.026 1.00 88.19 218 THR A N 1
ATOM 1760 C CA . THR A 1 218 ? 16.816 3.668 -26.134 1.00 88.19 218 THR A CA 1
ATOM 1761 C C . THR A 1 218 ? 15.364 3.252 -26.003 1.00 88.19 218 THR A C 1
ATOM 1763 O O . THR A 1 218 ? 15.096 2.102 -25.670 1.00 88.19 218 THR A O 1
ATOM 1766 N N . TYR A 1 219 ? 14.450 4.136 -26.381 1.00 88.50 219 TYR A N 1
ATOM 1767 C CA . TYR A 1 219 ? 13.029 3.845 -26.515 1.00 88.50 219 TYR A CA 1
ATOM 1768 C C . TYR A 1 219 ? 12.565 4.304 -27.900 1.00 88.50 219 TYR A C 1
ATOM 1770 O O . TYR A 1 219 ? 12.697 5.477 -28.241 1.00 88.50 219 TYR A O 1
ATOM 1778 N N . HIS A 1 220 ? 12.103 3.374 -28.743 1.00 90.00 220 HIS A N 1
ATOM 1779 C CA . HIS A 1 220 ? 11.683 3.649 -30.135 1.00 90.00 220 HIS A CA 1
ATOM 1780 C C . HIS A 1 220 ? 12.755 4.382 -30.967 1.00 90.00 220 HIS A C 1
ATOM 1782 O O . HIS A 1 220 ? 12.464 5.269 -31.764 1.00 90.00 220 HIS A O 1
ATOM 1788 N N . GLY A 1 221 ? 14.030 4.033 -30.757 1.00 87.38 221 GLY A N 1
ATOM 1789 C CA . GLY A 1 221 ? 15.170 4.676 -31.425 1.00 87.38 221 GLY A CA 1
ATOM 1790 C C . GLY A 1 221 ? 15.559 6.049 -30.860 1.00 87.38 221 GLY A C 1
ATOM 1791 O O . GLY A 1 221 ? 16.533 6.640 -31.324 1.00 87.38 221 GLY A O 1
ATOM 1792 N N . ILE A 1 222 ? 14.850 6.547 -29.844 1.00 87.69 222 ILE A N 1
ATOM 1793 C CA . ILE A 1 222 ? 15.202 7.758 -29.101 1.00 87.69 222 ILE A CA 1
ATOM 1794 C C . ILE A 1 222 ? 16.149 7.364 -27.970 1.00 87.69 222 ILE A C 1
ATOM 1796 O O . ILE A 1 222 ? 15.806 6.530 -27.137 1.00 87.69 222 ILE A O 1
ATOM 1800 N N . ILE A 1 223 ? 17.339 7.964 -27.931 1.00 87.75 223 ILE A N 1
ATOM 1801 C CA . ILE A 1 223 ? 18.306 7.750 -26.848 1.00 87.75 223 ILE A CA 1
ATOM 1802 C C . ILE A 1 223 ? 17.745 8.356 -25.561 1.00 87.75 223 ILE A C 1
ATOM 1804 O O . ILE A 1 223 ? 17.376 9.530 -25.540 1.00 87.75 223 ILE A O 1
ATOM 1808 N N . ILE A 1 224 ? 17.720 7.570 -24.487 1.00 83.50 224 ILE A N 1
ATOM 1809 C CA . ILE A 1 224 ? 17.339 8.040 -23.157 1.00 83.50 224 ILE A CA 1
ATOM 1810 C C . ILE A 1 224 ? 18.591 8.651 -22.511 1.00 83.50 224 ILE A C 1
ATOM 1812 O O . ILE A 1 224 ? 19.548 7.927 -22.215 1.00 83.50 224 ILE A O 1
ATOM 1816 N N . PRO A 1 225 ? 18.641 9.979 -22.303 1.00 79.25 225 PRO A N 1
ATOM 1817 C CA . PRO A 1 225 ? 19.813 10.614 -21.725 1.00 79.25 225 PRO A CA 1
ATOM 1818 C C . PRO A 1 225 ? 19.994 10.149 -20.278 1.00 79.25 225 PRO A C 1
ATOM 1820 O O . PRO A 1 225 ? 19.189 10.451 -19.399 1.00 79.25 225 PRO A O 1
ATOM 1823 N N . LYS A 1 226 ? 21.092 9.434 -20.015 1.00 74.62 226 LYS A N 1
ATOM 1824 C CA . LYS A 1 226 ? 21.542 9.122 -18.655 1.00 74.62 226 LYS A CA 1
ATOM 1825 C C . LYS A 1 226 ? 22.102 10.414 -18.053 1.00 74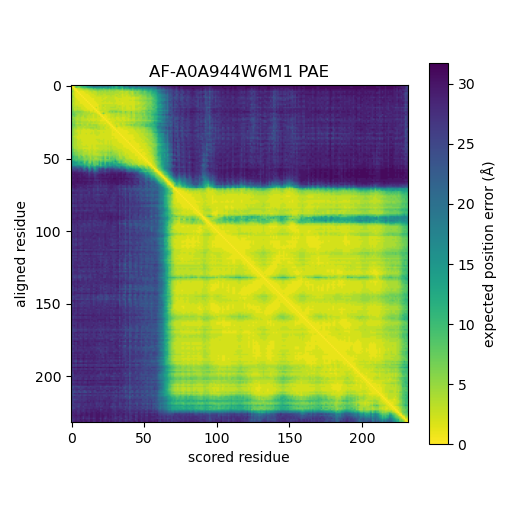.62 226 LYS A C 1
ATOM 1827 O O . LYS A 1 226 ? 23.283 10.706 -18.226 1.00 74.62 226 LYS A O 1
ATOM 1832 N N . VAL A 1 227 ? 21.264 11.226 -17.406 1.00 67.81 227 VAL A N 1
ATOM 1833 C CA . VAL A 1 227 ? 21.729 12.432 -16.700 1.00 67.81 227 VAL A CA 1
ATOM 1834 C C . VAL A 1 227 ? 22.607 11.983 -15.531 1.00 67.81 227 VAL A C 1
ATOM 1836 O O . VAL A 1 227 ? 22.104 11.575 -14.489 1.00 67.81 227 VAL A O 1
ATOM 1839 N N . LYS A 1 228 ? 23.927 11.993 -15.735 1.00 59.81 228 LYS A N 1
ATOM 1840 C CA . LYS A 1 228 ? 24.930 11.682 -14.704 1.00 59.81 228 LYS A CA 1
ATOM 1841 C C . LYS A 1 228 ? 25.594 12.928 -14.115 1.00 59.81 228 LYS A C 1
ATOM 1843 O O . LYS A 1 228 ? 26.254 12.818 -13.092 1.00 59.81 228 LYS A O 1
ATOM 1848 N N . GLU A 1 229 ? 25.421 14.095 -14.730 1.00 58.38 229 GLU A N 1
ATOM 1849 C CA . GLU A 1 229 ? 26.018 15.350 -14.262 1.00 58.38 229 GLU A CA 1
ATOM 1850 C C . GLU A 1 229 ? 24.991 16.200 -13.501 1.00 58.38 229 GLU A C 1
ATOM 1852 O O . GLU A 1 229 ? 23.904 16.466 -14.016 1.00 58.38 229 GLU A O 1
ATOM 1857 N N . GLY A 1 230 ? 25.347 16.639 -12.285 1.00 57.53 230 GLY A N 1
ATOM 1858 C CA . GLY A 1 230 ? 24.601 17.648 -11.515 1.00 57.53 230 GLY A CA 1
ATOM 1859 C C . GLY A 1 230 ? 24.051 17.222 -10.146 1.00 57.53 230 GLY A C 1
ATOM 1860 O O . GLY A 1 230 ? 23.391 18.034 -9.505 1.00 57.53 230 GLY A O 1
ATOM 1861 N N . TRP A 1 231 ? 24.315 15.991 -9.694 1.00 57.59 231 TRP A N 1
ATOM 1862 C CA . TRP A 1 231 ? 23.905 15.486 -8.368 1.00 57.59 231 TRP A CA 1
ATOM 1863 C C . TRP A 1 231 ? 25.084 15.211 -7.415 1.00 57.59 231 TRP A C 1
ATOM 1865 O O . TRP A 1 231 ? 24.916 14.492 -6.431 1.00 57.59 231 TRP A O 1
ATOM 1875 N N . GLU A 1 232 ? 26.258 15.777 -7.709 1.00 48.22 232 GLU A N 1
ATOM 1876 C CA . GLU A 1 232 ? 27.391 15.863 -6.771 1.00 48.22 232 GLU A CA 1
ATOM 1877 C C . GLU A 1 232 ? 27.407 17.214 -6.046 1.00 48.22 232 GLU A C 1
ATOM 1879 O O . GLU A 1 232 ? 27.169 18.248 -6.715 1.00 48.22 232 GLU A O 1
#